Protein AF-0000000067286075 (afdb_homodimer)

Structure (mmCIF, N/CA/C/O backbone):
data_AF-0000000067286075-model_v1
#
loop_
_entity.id
_entity.type
_entity.pdbx_description
1 polymer 'Uncharacterized protein'
#
loop_
_atom_site.group_PDB
_atom_site.id
_atom_site.type_symbol
_atom_site.label_atom_id
_atom_site.label_alt_id
_atom_site.label_comp_id
_atom_site.label_asym_id
_atom_site.label_entity_id
_atom_site.label_seq_id
_atom_site.pdbx_PDB_ins_code
_atom_site.Cartn_x
_atom_site.Cartn_y
_atom_site.Cartn_z
_atom_site.occupancy
_atom_site.B_iso_or_equiv
_atom_site.auth_seq_id
_atom_site.auth_comp_id
_atom_site.auth_asym_id
_atom_site.auth_atom_id
_atom_site.pdbx_PDB_model_num
ATOM 1 N N . MET A 1 1 ? 0.689 -17.031 -21.312 1 49.38 1 MET A N 1
ATOM 2 C CA . MET A 1 1 ? 0.616 -15.906 -20.375 1 49.38 1 MET A CA 1
ATOM 3 C C . MET A 1 1 ? -0.369 -16.203 -19.25 1 49.38 1 MET A C 1
ATOM 5 O O . MET A 1 1 ? -1.446 -16.75 -19.484 1 49.38 1 MET A O 1
ATOM 9 N N . LEU A 1 2 ? 0.227 -16.156 -18.016 1 58.56 2 LEU A N 1
ATOM 10 C CA . LEU A 1 2 ? -0.649 -16.5 -16.906 1 58.56 2 LEU A CA 1
ATOM 11 C C . LEU A 1 2 ? -1.829 -15.539 -16.828 1 58.56 2 LEU A C 1
ATOM 13 O O . LEU A 1 2 ? -1.659 -14.328 -16.984 1 58.56 2 LEU A O 1
ATOM 17 N N . SER A 1 3 ? -3.018 -16.062 -17.156 1 63.09 3 SER A N 1
ATOM 18 C CA . SER A 1 3 ? -4.238 -15.273 -16.969 1 63.09 3 SER A CA 1
ATOM 19 C C . SER A 1 3 ? -5.035 -15.766 -15.766 1 63.09 3 SER A C 1
ATOM 21 O O . SER A 1 3 ? -4.914 -16.922 -15.367 1 63.09 3 SER A O 1
ATOM 23 N N . TRP A 1 4 ? -5.52 -14.828 -15.086 1 66.44 4 TRP A N 1
ATOM 24 C CA . TRP A 1 4 ? -6.395 -15.188 -13.969 1 66.44 4 TRP A CA 1
ATOM 25 C C . TRP A 1 4 ? -7.84 -14.789 -14.266 1 66.44 4 TRP A C 1
ATOM 27 O O . TRP A 1 4 ? -8.094 -13.773 -14.914 1 66.44 4 TRP A O 1
ATOM 37 N N . ARG A 1 5 ? -8.656 -15.766 -13.883 1 67.19 5 ARG A N 1
ATOM 38 C CA . ARG A 1 5 ? -10.086 -15.5 -14.07 1 67.19 5 ARG A CA 1
ATOM 39 C C . ARG A 1 5 ? -10.609 -14.555 -12.992 1 67.19 5 ARG A C 1
ATOM 41 O O . ARG A 1 5 ? -10.297 -14.711 -11.812 1 67.19 5 ARG A O 1
ATOM 48 N N . TYR A 1 6 ? -11.148 -13.461 -13.398 1 68.25 6 TYR A N 1
ATOM 49 C CA . TYR A 1 6 ? -11.781 -12.492 -12.5 1 68.25 6 TYR A CA 1
ATOM 50 C C . TYR A 1 6 ? -13.273 -12.383 -12.789 1 68.25 6 TYR A C 1
ATOM 52 O O . TYR A 1 6 ? -13.727 -12.703 -13.891 1 68.25 6 TYR A O 1
ATOM 60 N N . SER A 1 7 ? -14.055 -12.305 -11.695 1 63.59 7 SER A N 1
ATOM 61 C CA . SER A 1 7 ? -15.477 -12.031 -11.875 1 63.59 7 SER A CA 1
ATOM 62 C C . SER A 1 7 ? -15.812 -10.602 -11.477 1 63.59 7 SER A C 1
ATOM 64 O O . SER A 1 7 ? -15.641 -10.211 -10.32 1 63.59 7 SER A O 1
ATOM 66 N N . LEU A 1 8 ? -16.078 -9.797 -12.453 1 64.81 8 LEU A N 1
ATOM 67 C CA . LEU A 1 8 ? -16.516 -8.43 -12.234 1 64.81 8 LEU A CA 1
ATOM 68 C C . LEU A 1 8 ? -17.875 -8.18 -12.891 1 64.81 8 LEU A C 1
ATOM 70 O O . LEU A 1 8 ? -18.047 -8.445 -14.078 1 64.81 8 LEU A O 1
ATOM 74 N N . ASN A 1 9 ? -18.688 -7.664 -12.039 1 63.06 9 ASN A N 1
ATOM 75 C CA . ASN A 1 9 ? -20.047 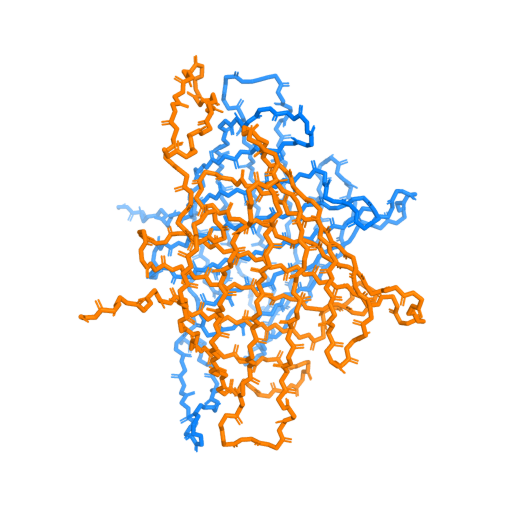-7.379 -12.492 1 63.06 9 ASN A CA 1
ATOM 76 C C . ASN A 1 9 ? -20.703 -8.609 -13.117 1 63.06 9 ASN A C 1
ATOM 78 O O . ASN A 1 9 ? -21.328 -8.523 -14.18 1 63.06 9 ASN A O 1
ATOM 82 N N . GLY A 1 10 ? -20.547 -9.734 -12.539 1 59.22 10 GLY A N 1
ATOM 83 C CA . GLY A 1 10 ? -21.203 -10.961 -12.961 1 59.22 10 GLY A CA 1
ATOM 84 C C . GLY A 1 10 ? -20.547 -11.602 -14.18 1 59.22 10 GLY A C 1
ATOM 85 O O . GLY A 1 10 ? -21.016 -12.617 -14.68 1 59.22 10 GLY A O 1
ATOM 86 N N . LYS A 1 11 ? -19.578 -10.875 -14.68 1 66.56 11 LYS A N 1
ATOM 87 C CA . LYS A 1 11 ? -18.875 -11.398 -15.844 1 66.56 11 LYS A CA 1
ATOM 88 C C . LYS A 1 11 ? -17.484 -11.898 -15.477 1 66.56 11 LYS A C 1
ATOM 90 O O . LYS A 1 11 ? -16.75 -11.227 -14.742 1 66.56 11 LYS A O 1
ATOM 95 N N . GLU A 1 12 ? -17.266 -13.07 -15.805 1 67.94 12 GLU A N 1
ATOM 96 C CA . GLU A 1 12 ? -15.938 -13.641 -15.609 1 67.94 12 GLU A CA 1
ATOM 97 C C . GLU A 1 12 ? -15.016 -13.32 -16.781 1 67.94 12 GLU A C 1
ATOM 99 O O . GLU A 1 12 ? -15.453 -13.336 -17.938 1 67.94 12 GLU A O 1
ATOM 104 N N . PHE A 1 13 ? -13.938 -12.609 -16.5 1 66.44 13 PHE A N 1
ATOM 105 C CA . PHE A 1 13 ? -12.977 -12.344 -17.562 1 66.44 13 PHE A CA 1
ATOM 106 C C . PHE A 1 13 ? -11.578 -12.781 -17.156 1 66.44 13 PHE A C 1
ATOM 108 O O . PHE A 1 13 ? -11.289 -12.938 -15.969 1 66.44 13 PHE A O 1
ATOM 115 N N . ASP A 1 14 ? -10.836 -13.078 -18.219 1 66.69 14 ASP A N 1
ATOM 116 C CA . ASP A 1 14 ? -9.43 -13.414 -18 1 66.69 14 ASP A CA 1
ATOM 117 C C . ASP A 1 14 ? -8.539 -12.18 -18.141 1 66.69 14 ASP A C 1
ATOM 119 O O . ASP A 1 14 ? -8.758 -11.344 -19.016 1 66.69 14 ASP A O 1
ATOM 123 N N . LYS A 1 15 ? -7.98 -11.805 -17.156 1 64.94 15 LYS A N 1
ATOM 124 C CA . LYS A 1 15 ? -6.996 -10.734 -17.281 1 64.94 15 LYS A CA 1
ATOM 125 C C . LYS A 1 15 ? -5.582 -11.305 -17.375 1 64.94 15 LYS A C 1
ATOM 127 O O . LYS A 1 15 ? -5.262 -12.297 -16.719 1 64.94 15 LYS A O 1
ATOM 132 N N . VAL A 1 16 ? -4.863 -10.602 -18.344 1 63.94 16 VAL A N 1
ATOM 133 C CA . VAL A 1 16 ? -3.465 -10.961 -18.547 1 63.94 16 VAL A CA 1
ATOM 134 C C . VAL A 1 16 ? -2.668 -10.688 -17.266 1 63.94 16 VAL A C 1
ATOM 136 O O . VAL A 1 16 ? -2.975 -9.75 -16.531 1 63.94 16 VAL A O 1
ATOM 139 N N . ALA A 1 17 ? -1.63 -11.375 -17.109 1 77.75 17 ALA A N 1
ATOM 140 C CA . ALA A 1 17 ? -0.739 -11.484 -15.961 1 77.75 17 ALA A CA 1
ATOM 141 C C . ALA A 1 17 ? 0.124 -10.234 -15.82 1 77.75 17 ALA A C 1
ATOM 143 O O . ALA A 1 17 ? 0.319 -9.492 -16.781 1 77.75 17 ALA A O 1
ATOM 144 N N . HIS A 1 18 ? 0.339 -9.781 -14.68 1 91.69 18 HIS A N 1
ATOM 145 C CA . HIS A 1 18 ? 1.386 -8.812 -14.375 1 91.69 18 HIS A CA 1
ATOM 146 C C . HIS A 1 18 ? 2.715 -9.219 -15 1 91.69 18 HIS A C 1
ATOM 148 O O . HIS A 1 18 ? 3.035 -10.414 -15.07 1 91.69 18 HIS A O 1
ATOM 154 N N . THR A 1 19 ? 3.391 -8.234 -15.586 1 92.56 19 THR A N 1
ATOM 155 C CA . THR A 1 19 ? 4.73 -8.508 -16.094 1 92.56 19 THR A CA 1
ATOM 156 C C . THR A 1 19 ? 5.754 -8.492 -14.969 1 92.56 19 THR A C 1
ATOM 158 O O . THR A 1 19 ? 6.688 -9.297 -14.969 1 92.56 19 THR A O 1
ATOM 161 N N . PHE A 1 20 ? 5.543 -7.555 -14.039 1 95.75 20 PHE A N 1
ATOM 162 C CA . PHE A 1 20 ? 6.398 -7.586 -12.859 1 95.75 20 PHE A CA 1
ATOM 163 C C . PHE A 1 20 ? 6.141 -8.844 -12.031 1 95.75 20 PHE A C 1
ATOM 165 O O . PHE A 1 20 ? 4.988 -9.188 -11.766 1 95.75 20 PHE A O 1
ATOM 172 N N . LEU A 1 21 ? 7.227 -9.555 -11.578 1 94.56 21 LEU A N 1
ATOM 173 C CA . LEU A 1 21 ? 7.223 -10.734 -10.711 1 94.56 21 LEU A CA 1
ATOM 174 C C . LEU A 1 21 ? 6.812 -11.977 -11.484 1 94.56 21 LEU A C 1
ATOM 176 O O . LEU A 1 21 ? 7.422 -13.039 -11.328 1 94.56 21 LEU A O 1
ATOM 180 N N . LEU A 1 22 ? 5.773 -11.828 -12.398 1 92.75 22 LEU A N 1
ATOM 181 C CA . LEU A 1 22 ? 5.246 -13.016 -13.062 1 92.75 22 LEU A CA 1
ATOM 182 C C . LEU A 1 22 ? 6.074 -13.375 -14.289 1 92.75 22 LEU A C 1
ATOM 184 O O . LEU A 1 22 ? 5.922 -14.453 -14.859 1 92.75 22 LEU A O 1
ATOM 188 N N . GLN A 1 23 ? 6.91 -12.477 -14.734 1 91.25 23 GLN A N 1
ATOM 189 C CA . GLN A 1 23 ? 7.883 -12.719 -15.789 1 91.25 23 GLN A CA 1
ATOM 190 C C . GLN A 1 23 ? 9.297 -12.352 -15.336 1 91.25 23 GLN A C 1
ATOM 192 O O . GLN A 1 23 ? 9.477 -11.383 -14.602 1 91.25 23 GLN A O 1
ATOM 197 N N . PRO A 1 24 ? 10.305 -13.219 -15.797 1 94.56 24 PRO A N 1
ATOM 198 C CA . PRO A 1 24 ? 11.672 -12.758 -15.539 1 94.56 24 PRO A CA 1
ATOM 199 C C . PRO A 1 24 ? 11.953 -11.383 -16.141 1 94.56 24 PRO A C 1
ATOM 201 O O . PRO A 1 24 ? 11.414 -11.031 -17.188 1 94.56 24 PRO A O 1
ATOM 204 N N . GLY A 1 25 ? 12.781 -10.602 -15.406 1 95.94 25 GLY A N 1
ATOM 205 C CA . GLY A 1 25 ? 13.094 -9.281 -15.93 1 95.94 25 GLY A CA 1
ATOM 206 C C . GLY A 1 25 ? 13.93 -8.445 -14.984 1 95.94 25 GLY A C 1
ATOM 207 O O . GLY A 1 25 ? 14.242 -8.875 -13.875 1 95.94 25 GLY A O 1
ATOM 208 N N . ARG A 1 26 ? 14.398 -7.367 -15.57 1 98.25 26 ARG A N 1
ATOM 209 C CA . ARG A 1 26 ? 15.172 -6.379 -14.836 1 98.25 26 ARG A CA 1
ATOM 210 C C . ARG A 1 26 ? 14.43 -5.051 -14.742 1 98.25 26 ARG A C 1
ATOM 212 O O . ARG A 1 26 ? 13.906 -4.555 -15.742 1 98.25 26 ARG A O 1
ATOM 219 N N . TRP A 1 27 ? 14.43 -4.551 -13.531 1 98.62 27 TRP A N 1
ATOM 220 C CA . TRP A 1 27 ? 13.68 -3.324 -13.289 1 98.62 27 TRP A CA 1
ATOM 221 C C . TRP A 1 27 ? 14.539 -2.295 -12.562 1 98.62 27 TRP A C 1
ATOM 223 O O . TRP A 1 27 ? 15.297 -2.641 -11.648 1 98.62 27 TRP A O 1
ATOM 233 N N . VAL A 1 28 ? 14.359 -1.055 -12.938 1 98.75 28 VAL A N 1
ATOM 234 C CA . VAL A 1 28 ? 15.047 0.054 -12.281 1 98.75 28 VAL A CA 1
ATOM 235 C C . VAL A 1 28 ? 14.062 0.811 -11.391 1 98.75 28 VAL A C 1
ATOM 237 O O . VAL A 1 28 ? 12.938 1.098 -11.805 1 98.75 28 VAL A O 1
ATOM 240 N N . LEU A 1 29 ? 14.531 1.062 -10.211 1 98.56 29 LEU A N 1
ATOM 241 C CA . LEU A 1 29 ? 13.711 1.736 -9.211 1 98.56 29 LEU A CA 1
ATOM 242 C C . LEU A 1 29 ? 14.242 3.139 -8.922 1 98.56 29 LEU A C 1
ATOM 244 O O . LEU A 1 29 ? 15.445 3.328 -8.766 1 98.56 29 LEU A O 1
ATOM 248 N N . GLN A 1 30 ? 13.383 4.172 -8.953 1 97.75 30 GLN A N 1
ATOM 249 C CA . GLN A 1 30 ? 13.695 5.543 -8.562 1 97.75 30 GLN A CA 1
ATOM 250 C C . GLN A 1 30 ? 12.555 6.156 -7.762 1 97.75 30 GLN A C 1
ATOM 252 O O . GLN A 1 30 ? 11.391 6.09 -8.172 1 97.75 30 GLN A O 1
ATOM 257 N N . GLY A 1 31 ? 12.992 6.688 -6.582 1 96.31 31 GLY A N 1
ATOM 258 C CA . GLY A 1 31 ? 11.922 7.273 -5.797 1 96.31 31 GLY A CA 1
ATOM 259 C C . GLY A 1 31 ? 12.414 7.984 -4.551 1 96.31 31 GLY A C 1
ATOM 260 O O . GLY A 1 31 ? 13.461 8.633 -4.57 1 96.31 31 GLY A O 1
ATOM 261 N N . SER A 1 32 ? 11.539 8 -3.541 1 93.88 32 SER A N 1
ATOM 262 C CA . SER A 1 32 ? 11.812 8.703 -2.295 1 93.88 32 SER A CA 1
ATOM 263 C C . SER A 1 32 ? 11.586 7.805 -1.086 1 93.88 32 SER A C 1
ATOM 265 O O . SER A 1 32 ? 10.656 6.992 -1.077 1 93.88 32 SER A O 1
ATOM 267 N N . TRP A 1 33 ? 12.539 7.984 -0.177 1 94.88 33 TRP A N 1
ATOM 268 C CA . TRP A 1 33 ? 12.555 7.27 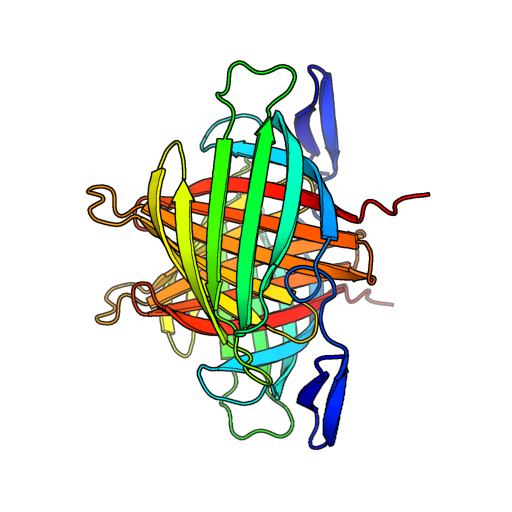1.095 1 94.88 33 TRP A CA 1
ATOM 269 C C . TRP A 1 33 ? 12.281 8.219 2.256 1 94.88 33 TRP A C 1
ATOM 271 O O . TRP A 1 33 ? 12.891 9.289 2.348 1 94.88 33 TRP A O 1
ATOM 281 N N . LEU A 1 34 ? 11.297 7.844 3.133 1 93.5 34 LEU A N 1
ATOM 282 C CA . LEU A 1 34 ? 10.898 8.711 4.234 1 93.5 34 LEU A CA 1
ATOM 283 C C . LEU A 1 34 ? 10.891 7.949 5.555 1 93.5 34 LEU A C 1
ATOM 285 O O . LEU A 1 34 ? 10.219 6.93 5.684 1 93.5 34 LEU A O 1
ATOM 289 N N . GLU A 1 35 ? 11.688 8.375 6.52 1 93 35 GLU A N 1
ATOM 290 C CA . GLU A 1 35 ? 11.688 7.832 7.875 1 93 35 GLU A CA 1
ATOM 291 C C . GLU A 1 35 ? 10.93 8.75 8.836 1 93 35 GLU A C 1
ATOM 293 O O . GLU A 1 35 ? 10.789 9.945 8.578 1 93 35 GLU A O 1
ATOM 298 N N . ARG A 1 36 ? 10.508 8.094 9.914 1 90.38 36 ARG A N 1
ATOM 299 C CA . ARG A 1 36 ? 9.758 8.859 10.906 1 90.38 36 ARG A CA 1
ATOM 300 C C . ARG A 1 36 ? 10.547 10.086 11.352 1 90.38 36 ARG A C 1
ATOM 302 O O . ARG A 1 36 ? 11.727 9.977 11.695 1 90.38 36 ARG A O 1
ATOM 309 N N . ASP A 1 37 ? 9.891 11.273 11.305 1 81.06 37 ASP A N 1
ATOM 310 C CA . ASP A 1 37 ? 10.438 12.539 11.773 1 81.06 37 ASP A CA 1
ATOM 311 C C . ASP A 1 37 ? 11.648 12.961 10.938 1 81.06 37 ASP A C 1
ATOM 313 O O . ASP A 1 37 ? 12.469 13.758 11.391 1 81.06 37 ASP A O 1
ATOM 317 N N . GLY A 1 38 ? 11.812 12.359 9.797 1 80.44 38 GLY A N 1
ATOM 318 C CA . GLY A 1 38 ? 12.906 12.734 8.914 1 80.44 38 GLY A CA 1
ATOM 319 C C . GLY A 1 38 ? 12.445 13.422 7.648 1 80.44 38 GLY A C 1
ATOM 320 O O . GLY A 1 38 ? 11.25 13.68 7.477 1 80.44 38 GLY A O 1
ATOM 321 N N . LEU A 1 39 ? 13.453 13.75 6.848 1 81.25 39 LEU A N 1
ATOM 322 C CA . LEU A 1 39 ? 13.172 14.289 5.52 1 81.25 39 LEU A CA 1
ATOM 323 C C . LEU A 1 39 ? 13.25 13.188 4.465 1 81.25 39 LEU A C 1
ATOM 325 O O . LEU A 1 39 ? 13.969 12.203 4.641 1 81.25 39 LEU A O 1
ATOM 329 N N . ALA A 1 40 ? 12.445 13.406 3.494 1 88.12 40 ALA A N 1
ATOM 330 C CA . ALA A 1 40 ? 12.508 12.453 2.389 1 88.12 40 ALA A CA 1
ATOM 331 C C . ALA A 1 40 ? 13.867 12.516 1.698 1 88.12 40 ALA A C 1
ATOM 333 O O . ALA A 1 40 ? 14.43 13.594 1.5 1 88.12 40 ALA A O 1
ATOM 334 N N . ILE A 1 41 ? 14.391 11.391 1.322 1 90.94 41 ILE A N 1
ATOM 335 C CA . ILE A 1 41 ? 15.648 11.328 0.59 1 90.94 41 ILE A CA 1
ATOM 336 C C . ILE A 1 41 ? 15.469 10.5 -0.681 1 90.94 41 ILE A C 1
ATOM 338 O O . ILE A 1 41 ? 14.539 9.695 -0.776 1 90.94 41 ILE A O 1
ATOM 342 N N . ASN A 1 42 ? 16.422 10.672 -1.542 1 93 42 ASN A N 1
ATOM 343 C CA . ASN A 1 42 ? 16.359 9.914 -2.791 1 93 42 ASN A CA 1
ATOM 344 C C . ASN A 1 42 ? 16.688 8.445 -2.572 1 93 42 ASN A C 1
ATOM 346 O O . ASN A 1 42 ? 17.578 8.109 -1.776 1 93 42 ASN A O 1
ATOM 350 N N . VAL A 1 43 ? 16 7.633 -3.307 1 96.62 43 VAL A N 1
ATOM 351 C CA . VAL A 1 43 ? 16.328 6.211 -3.346 1 96.62 43 VAL A CA 1
ATOM 352 C C . VAL A 1 43 ? 16.391 5.734 -4.793 1 96.62 43 VAL A C 1
ATOM 354 O O . VAL A 1 43 ? 15.578 6.148 -5.625 1 96.62 43 VAL A O 1
ATOM 357 N N . LYS A 1 44 ? 17.344 4.988 -5.117 1 98 44 LYS A N 1
ATOM 358 C CA . LYS A 1 44 ? 17.5 4.289 -6.395 1 98 44 LYS A CA 1
ATOM 359 C C . LYS A 1 44 ? 17.734 2.797 -6.18 1 98 44 LYS A C 1
ATOM 361 O O . LYS A 1 44 ? 18.266 2.389 -5.145 1 98 44 LYS A O 1
ATOM 366 N N . GLY A 1 45 ? 17.281 2.029 -7.176 1 98.5 45 GLY A N 1
ATOM 367 C CA . GLY A 1 45 ? 17.5 0.602 -6.996 1 98.5 45 GLY A CA 1
ATOM 368 C C . GLY A 1 45 ? 17.344 -0.193 -8.281 1 98.5 45 GLY A C 1
ATOM 369 O O . GLY A 1 45 ? 17 0.366 -9.32 1 98.5 45 GLY A O 1
ATOM 370 N N . MET A 1 46 ? 17.719 -1.429 -8.195 1 98.38 46 MET A N 1
ATOM 371 C CA . MET A 1 46 ? 17.547 -2.406 -9.266 1 98.38 46 MET A CA 1
ATOM 372 C C . MET A 1 46 ? 16.953 -3.705 -8.727 1 98.38 46 MET A C 1
ATOM 374 O O . MET A 1 46 ? 17.328 -4.168 -7.656 1 98.38 46 MET A O 1
ATOM 378 N N . THR A 1 47 ? 16.094 -4.223 -9.453 1 98.56 47 THR A N 1
ATOM 379 C CA . THR A 1 47 ? 15.461 -5.492 -9.109 1 98.56 47 THR A CA 1
ATOM 380 C C . THR A 1 47 ? 15.609 -6.496 -10.25 1 98.56 47 THR A C 1
ATOM 382 O O . THR A 1 47 ? 15.344 -6.172 -11.406 1 98.56 47 THR A O 1
ATOM 385 N N . LEU A 1 48 ? 16.016 -7.641 -9.945 1 98.5 48 LEU A N 1
ATOM 386 C CA . LEU A 1 48 ? 16.109 -8.75 -10.883 1 98.5 48 LEU A CA 1
ATOM 387 C C . LEU A 1 48 ? 15.148 -9.875 -10.5 1 98.5 48 LEU A C 1
ATOM 389 O O . LEU A 1 48 ? 15.172 -10.352 -9.367 1 98.5 48 LEU A O 1
ATOM 393 N N . VAL A 1 49 ? 14.312 -10.227 -11.398 1 97.62 49 VAL A N 1
ATOM 394 C CA . VAL A 1 49 ? 13.375 -11.328 -11.188 1 97.62 49 VAL A CA 1
ATOM 395 C C . VAL A 1 49 ? 13.766 -12.516 -12.07 1 97.62 49 VAL A C 1
ATOM 397 O O . VAL A 1 49 ? 14.031 -12.352 -13.258 1 97.62 49 VAL A O 1
ATOM 400 N N . ALA A 1 50 ? 13.758 -13.703 -11.438 1 97.44 50 ALA A N 1
ATOM 401 C CA . ALA A 1 50 ? 14.008 -14.953 -12.164 1 97.44 50 ALA A CA 1
ATOM 402 C C . ALA A 1 50 ? 13.031 -16.047 -11.734 1 97.44 50 ALA A C 1
ATOM 404 O O . ALA A 1 50 ? 12.516 -16.016 -10.617 1 97.44 50 ALA A O 1
ATOM 405 N N . TRP A 1 51 ? 12.781 -16.953 -12.664 1 95.12 51 TRP A N 1
ATOM 406 C CA . TRP A 1 51 ? 11.891 -18.078 -12.422 1 95.12 51 TRP A CA 1
ATOM 407 C C . TRP A 1 51 ? 12.586 -19.406 -12.75 1 95.12 51 TRP A C 1
ATOM 409 O O . TRP A 1 51 ? 13.391 -19.469 -13.68 1 95.12 51 TRP A O 1
ATOM 419 N N . ASN A 1 52 ? 12.242 -20.328 -11.961 1 93.38 52 ASN A N 1
ATOM 420 C CA . ASN A 1 52 ? 12.672 -21.672 -12.344 1 93.38 52 ASN A CA 1
ATOM 421 C C . ASN A 1 52 ? 11.508 -22.5 -12.859 1 93.38 52 ASN A C 1
ATOM 423 O O . ASN A 1 52 ? 10.375 -22.031 -12.938 1 93.38 52 ASN A O 1
ATOM 427 N N . ARG A 1 53 ? 11.773 -23.797 -13.273 1 86.88 53 ARG A N 1
ATOM 428 C CA . ARG A 1 53 ? 10.789 -24.625 -13.969 1 86.88 53 ARG A CA 1
ATOM 429 C C . ARG A 1 53 ? 9.758 -25.172 -12.992 1 86.88 53 ARG A C 1
ATOM 431 O O . ARG A 1 53 ? 8.727 -25.719 -13.406 1 86.88 53 ARG A O 1
ATOM 438 N N . ASP A 1 54 ? 9.867 -25 -11.711 1 88.38 54 ASP A N 1
ATOM 439 C CA . ASP A 1 54 ? 8.984 -25.594 -10.719 1 88.38 54 ASP A CA 1
ATOM 440 C C . ASP A 1 54 ? 8.141 -24.531 -10.023 1 88.38 54 ASP A C 1
ATOM 442 O O . ASP A 1 54 ? 7.762 -24.688 -8.859 1 88.38 54 ASP A O 1
ATOM 446 N N . ASN A 1 55 ? 7.91 -23.406 -10.633 1 90.44 55 ASN A N 1
ATOM 447 C CA . ASN A 1 55 ? 7.035 -22.328 -10.172 1 90.44 55 ASN A CA 1
ATOM 448 C C . ASN A 1 55 ? 7.633 -21.609 -8.977 1 90.44 55 ASN A C 1
ATOM 450 O O . ASN A 1 55 ? 6.898 -21.062 -8.141 1 90.44 55 ASN A O 1
ATOM 454 N N . TRP A 1 56 ? 8.945 -21.719 -8.906 1 95.38 56 TRP A N 1
ATOM 455 C CA . TRP A 1 56 ? 9.672 -20.906 -7.938 1 95.38 56 TRP A CA 1
ATOM 456 C C . TRP A 1 56 ? 10.219 -19.641 -8.586 1 95.38 56 TRP A C 1
ATOM 458 O O . TRP A 1 56 ? 10.719 -19.688 -9.719 1 95.38 56 TRP A O 1
ATOM 468 N N . PHE A 1 57 ? 10.031 -18.578 -7.844 1 96.31 57 PHE A N 1
ATOM 469 C CA . PHE A 1 57 ? 10.672 -17.359 -8.305 1 96.31 57 PHE A CA 1
ATOM 470 C C . PHE A 1 57 ? 11.719 -16.875 -7.305 1 96.31 57 PHE A C 1
ATOM 472 O O . PHE A 1 57 ? 11.633 -17.188 -6.117 1 96.31 57 PHE A O 1
ATOM 479 N N . THR A 1 58 ? 12.75 -16.172 -7.812 1 98.12 58 THR A N 1
ATOM 480 C CA . THR A 1 58 ? 13.672 -15.391 -7.012 1 98.12 58 THR A CA 1
ATOM 481 C C . THR A 1 58 ? 13.656 -13.922 -7.449 1 98.12 58 THR A C 1
ATOM 483 O O . THR A 1 58 ? 13.453 -13.625 -8.625 1 98.12 58 THR A O 1
ATOM 486 N N . MET A 1 59 ? 13.734 -13.078 -6.559 1 98.31 59 MET A N 1
ATOM 487 C CA . MET A 1 59 ? 13.828 -11.641 -6.805 1 98.31 59 MET A CA 1
ATOM 488 C C . MET A 1 59 ? 14.898 -11.008 -5.926 1 98.31 59 MET A C 1
ATOM 490 O O . MET A 1 59 ? 14.938 -11.242 -4.715 1 98.31 59 MET A O 1
ATOM 494 N N . ALA A 1 60 ? 15.789 -10.359 -6.535 1 98.69 60 ALA A N 1
ATOM 495 C CA . ALA A 1 60 ? 16.844 -9.633 -5.82 1 98.69 60 ALA A CA 1
ATOM 496 C C . ALA A 1 60 ? 16.734 -8.133 -6.066 1 98.69 60 ALA A C 1
ATOM 498 O O . ALA A 1 60 ? 16.625 -7.695 -7.215 1 98.69 60 ALA A O 1
ATOM 499 N N . THR A 1 61 ? 16.75 -7.359 -5 1 98.69 61 THR A N 1
ATOM 500 C CA . THR A 1 61 ? 16.672 -5.902 -5.09 1 98.69 61 THR A CA 1
ATOM 501 C C . THR A 1 61 ? 17.797 -5.254 -4.281 1 98.69 61 THR A C 1
ATOM 503 O O . THR A 1 61 ? 18.078 -5.676 -3.156 1 98.69 61 THR A O 1
ATOM 506 N N . LYS A 1 62 ? 18.406 -4.375 -4.852 1 98.75 62 LYS A N 1
ATOM 507 C CA . LYS A 1 62 ? 19.344 -3.504 -4.141 1 98.75 62 LYS A CA 1
ATOM 508 C C . LYS A 1 62 ? 18.875 -2.053 -4.172 1 98.75 62 LYS A C 1
ATOM 510 O O . LYS A 1 62 ? 18.562 -1.519 -5.234 1 98.75 62 LYS A O 1
ATOM 515 N N . LEU A 1 63 ? 18.781 -1.424 -3.016 1 98.69 63 LEU A N 1
ATOM 516 C CA . LEU A 1 63 ? 18.453 -0.01 -2.877 1 98.69 63 LEU A CA 1
ATOM 517 C C . LEU A 1 63 ? 19.656 0.79 -2.408 1 98.69 63 LEU A C 1
ATOM 519 O O . LEU A 1 63 ? 20.344 0.395 -1.457 1 98.69 63 LEU A O 1
ATOM 523 N N . ILE A 1 64 ? 19.938 1.867 -3.049 1 98.5 64 ILE A N 1
ATOM 524 C CA . ILE A 1 64 ? 20.984 2.799 -2.631 1 98.5 64 ILE A CA 1
ATOM 525 C C . ILE A 1 64 ? 20.375 4.184 -2.406 1 98.5 64 ILE A C 1
ATOM 527 O O . ILE A 1 64 ? 19.297 4.488 -2.922 1 98.5 64 ILE A O 1
ATOM 531 N N . PHE A 1 65 ? 21.109 5.027 -1.646 1 96.31 65 PHE A N 1
ATOM 532 C CA . PHE A 1 65 ? 20.578 6.32 -1.222 1 96.31 65 PHE A CA 1
ATOM 533 C C . PHE A 1 65 ? 21.578 7.434 -1.538 1 96.31 65 PHE A C 1
ATOM 535 O O . PHE A 1 65 ? 22.234 7.961 -0.638 1 96.31 65 PHE A O 1
ATOM 542 N N . PRO A 1 66 ? 21.484 7.805 -2.797 1 93.88 66 PRO A N 1
ATOM 543 C CA . PRO A 1 66 ? 22.453 8.82 -3.197 1 93.88 66 PRO A CA 1
ATOM 544 C C . PRO A 1 66 ? 22.312 10.125 -2.414 1 93.88 66 PRO A C 1
ATOM 546 O O . PRO A 1 66 ? 21.188 10.57 -2.168 1 93.88 66 PRO A O 1
ATOM 549 N N . GLY A 1 67 ? 23.438 10.719 -2.004 1 88.38 67 GLY A N 1
ATOM 550 C CA . GLY A 1 67 ? 23.422 12 -1.322 1 88.38 67 GLY A CA 1
ATOM 551 C C . GLY A 1 67 ? 23.141 11.891 0.163 1 88.38 67 GLY A C 1
ATOM 552 O O . GLY A 1 67 ? 22.875 12.891 0.828 1 88.38 67 GLY A O 1
ATOM 553 N N . SER A 1 68 ? 23 10.695 0.658 1 89.38 68 SER A N 1
ATOM 554 C CA . SER A 1 68 ? 22.734 10.484 2.08 1 89.38 68 SER A CA 1
ATOM 555 C C . SER A 1 68 ? 23.734 9.484 2.672 1 89.38 68 SER A C 1
ATOM 557 O O . SER A 1 68 ? 24.453 8.812 1.938 1 89.38 68 SER A O 1
ATOM 559 N N . ASP A 1 69 ? 23.781 9.438 4.016 1 91.25 69 ASP A N 1
ATOM 560 C CA . ASP A 1 69 ? 24.641 8.5 4.711 1 91.25 69 ASP A CA 1
ATOM 561 C C . ASP A 1 69 ? 23.906 7.215 5.07 1 91.25 69 ASP A C 1
ATOM 563 O O . ASP A 1 69 ? 24.406 6.383 5.828 1 91.25 69 ASP A O 1
ATOM 567 N N . ARG A 1 70 ? 22.766 7.062 4.531 1 92.5 70 ARG A N 1
ATOM 568 C CA . ARG A 1 70 ? 22 5.855 4.844 1 92.5 70 ARG A CA 1
ATOM 569 C C . ARG A 1 70 ? 22.625 4.629 4.191 1 92.5 70 ARG A C 1
ATOM 571 O O . ARG A 1 70 ? 23.062 4.684 3.039 1 92.5 70 ARG A O 1
ATOM 578 N N . ALA A 1 71 ? 22.625 3.543 4.895 1 96.5 71 ALA A N 1
ATOM 579 C CA . ALA A 1 71 ? 23.188 2.293 4.387 1 96.5 71 ALA A CA 1
ATOM 580 C C . ALA A 1 71 ? 22.328 1.73 3.256 1 96.5 71 ALA A C 1
ATOM 582 O O . ALA A 1 71 ? 21.109 1.845 3.283 1 96.5 71 ALA A O 1
ATOM 583 N N . ASP A 1 72 ? 23.016 1.083 2.295 1 98.12 72 ASP A N 1
ATOM 584 C CA . ASP A 1 72 ? 22.312 0.383 1.227 1 98.12 72 ASP A CA 1
ATOM 585 C C . ASP A 1 72 ? 21.453 -0.746 1.787 1 98.12 72 ASP A C 1
ATOM 587 O O . ASP A 1 72 ? 21.734 -1.274 2.863 1 98.12 72 ASP A O 1
ATOM 591 N N . ILE A 1 73 ? 20.422 -1.09 1.05 1 98.5 73 ILE A N 1
ATOM 592 C CA . ILE A 1 73 ? 19.562 -2.199 1.432 1 98.5 73 ILE A CA 1
ATOM 593 C C . ILE A 1 73 ? 19.594 -3.279 0.353 1 98.5 73 ILE A C 1
ATOM 595 O O . ILE A 1 73 ? 19.484 -2.98 -0.838 1 98.5 73 ILE A O 1
ATOM 599 N N . ALA A 1 74 ? 19.812 -4.504 0.764 1 98.81 74 ALA A N 1
ATOM 600 C CA . ALA A 1 74 ? 19.781 -5.664 -0.12 1 98.81 74 ALA A CA 1
ATOM 601 C C . ALA A 1 74 ? 18.656 -6.617 0.259 1 98.81 74 ALA A C 1
ATOM 603 O O . ALA A 1 74 ? 18.531 -7.012 1.42 1 98.81 74 ALA A O 1
ATOM 604 N N . LEU A 1 75 ? 17.844 -6.957 -0.717 1 98.62 75 LEU A N 1
ATOM 605 C CA . LEU A 1 75 ? 16.688 -7.836 -0.534 1 98.62 75 LEU A CA 1
ATOM 606 C C . LEU A 1 75 ? 16.797 -9.055 -1.439 1 98.62 75 LEU A C 1
ATOM 608 O O . LEU A 1 75 ? 16.953 -8.922 -2.654 1 98.62 75 LEU A O 1
ATOM 612 N N . GLN A 1 76 ? 16.719 -10.219 -0.85 1 98.75 76 GLN A N 1
ATOM 613 C CA . GLN A 1 76 ? 16.703 -11.453 -1.616 1 98.75 76 GLN A CA 1
ATOM 614 C C . GLN A 1 76 ? 15.445 -12.266 -1.336 1 98.75 76 GLN A C 1
ATOM 616 O O . GLN A 1 76 ? 15.305 -12.844 -0.258 1 98.75 76 GLN A O 1
ATOM 621 N N . TYR A 1 77 ? 14.633 -12.328 -2.326 1 98.56 77 TYR A N 1
ATOM 622 C CA . TYR A 1 77 ? 13.359 -13.039 -2.219 1 98.56 77 TYR A CA 1
ATOM 623 C C . TYR A 1 77 ? 13.461 -14.438 -2.818 1 98.56 77 TYR A C 1
ATOM 625 O O . TYR A 1 77 ? 14.102 -14.625 -3.855 1 98.56 77 TYR A O 1
ATOM 633 N N . LYS A 1 78 ? 12.828 -15.359 -2.184 1 98.31 78 LYS A N 1
ATOM 634 C CA . LYS A 1 78 ? 12.516 -16.672 -2.748 1 98.31 78 LYS A CA 1
ATOM 635 C C . LYS A 1 78 ? 11.078 -17.078 -2.439 1 98.31 78 LYS A C 1
ATOM 637 O O . LYS A 1 78 ? 10.672 -17.109 -1.275 1 98.31 78 LYS A O 1
ATOM 642 N N . GLY A 1 79 ? 10.32 -17.281 -3.514 1 97.88 79 GLY A N 1
ATOM 643 C CA . GLY A 1 79 ? 8.922 -17.625 -3.291 1 97.88 79 GLY A CA 1
ATOM 644 C C . GLY A 1 79 ? 8.367 -18.578 -4.328 1 97.88 79 GLY A C 1
ATOM 645 O O . GLY A 1 79 ? 9.078 -18.984 -5.246 1 97.88 79 GLY A O 1
ATOM 646 N N . ARG A 1 80 ? 7.176 -19.016 -4.07 1 95.69 80 ARG A N 1
ATOM 647 C CA . ARG A 1 80 ? 6.488 -19.953 -4.961 1 95.69 80 ARG A CA 1
ATOM 648 C C . ARG A 1 80 ? 5.102 -19.438 -5.328 1 95.69 80 ARG A C 1
ATOM 650 O O . ARG A 1 80 ? 4.371 -18.938 -4.469 1 95.69 80 ARG A O 1
ATOM 657 N N . LEU A 1 81 ? 4.871 -19.5 -6.578 1 92.69 81 LEU A N 1
ATOM 658 C CA . LEU A 1 81 ? 3.559 -19.141 -7.105 1 92.69 81 LEU A CA 1
ATOM 659 C C . LEU A 1 81 ? 3.074 -20.172 -8.117 1 92.69 81 LEU A C 1
ATOM 661 O O . LEU A 1 81 ? 3.604 -20.25 -9.227 1 92.69 81 LEU A O 1
ATOM 665 N N . ASP A 1 82 ? 2.047 -20.875 -7.719 1 88.19 82 ASP A N 1
ATOM 666 C CA . ASP A 1 82 ? 1.53 -21.922 -8.594 1 88.19 82 ASP A CA 1
ATOM 667 C C . ASP A 1 82 ? 0.741 -21.328 -9.758 1 88.19 82 ASP A C 1
ATOM 669 O O . ASP A 1 82 ? 0.173 -20.25 -9.641 1 88.19 82 ASP A O 1
ATOM 673 N N . VAL A 1 83 ? 0.713 -22.156 -10.805 1 79.19 83 VAL A N 1
ATOM 674 C CA . VAL A 1 83 ? -0.037 -21.719 -11.984 1 79.19 83 VAL A CA 1
ATOM 675 C C . VAL A 1 83 ? -1.505 -21.516 -11.617 1 79.19 83 VAL A C 1
ATOM 677 O O . VAL A 1 83 ? -2.123 -22.391 -11 1 79.19 83 VAL A O 1
ATOM 680 N N . GLY A 1 84 ? -1.953 -20.344 -11.945 1 77.06 84 GLY A N 1
ATOM 681 C CA . GLY A 1 84 ? -3.357 -20.047 -11.703 1 77.06 84 GLY A CA 1
ATOM 682 C C . GLY A 1 84 ? -3.629 -19.531 -10.305 1 77.06 84 GLY A C 1
ATOM 683 O O . GLY A 1 84 ? -4.754 -19.125 -9.992 1 77.06 84 GLY A O 1
ATOM 684 N N . ALA A 1 85 ? -2.596 -19.594 -9.484 1 85.31 85 ALA A N 1
ATOM 685 C CA . ALA A 1 85 ? -2.783 -19.109 -8.117 1 85.31 85 ALA A CA 1
ATOM 686 C C . ALA A 1 85 ? -2.689 -17.578 -8.07 1 85.31 85 ALA A C 1
ATOM 688 O O . ALA A 1 85 ? -1.962 -16.969 -8.852 1 85.31 85 ALA A O 1
ATOM 689 N N . ARG A 1 86 ? -3.439 -16.984 -7.09 1 87 86 ARG A N 1
ATOM 690 C CA . ARG A 1 86 ? -3.412 -15.531 -6.922 1 87 86 ARG A CA 1
ATOM 691 C C . ARG A 1 86 ? -2.637 -15.141 -5.672 1 87 86 ARG A C 1
ATOM 693 O O . ARG A 1 86 ? -2.439 -13.953 -5.406 1 87 86 ARG A O 1
ATOM 700 N N . GLN A 1 87 ? -2.367 -16.109 -4.996 1 93.12 87 GLN A N 1
ATOM 701 C CA . GLN A 1 87 ? -1.627 -15.883 -3.762 1 93.12 87 GLN A CA 1
ATOM 702 C C . GLN A 1 87 ? -0.341 -16.703 -3.727 1 93.12 87 GLN A C 1
ATOM 704 O O . GLN A 1 87 ? -0.285 -17.797 -4.277 1 93.12 87 GLN A O 1
ATOM 709 N N . TYR A 1 88 ? 0.689 -16.109 -3.16 1 94.69 88 TYR A N 1
ATOM 710 C CA . TYR A 1 88 ? 1.957 -16.812 -3 1 94.69 88 TYR A CA 1
ATOM 711 C C . TYR A 1 88 ? 2.615 -16.453 -1.672 1 94.69 88 TYR A C 1
ATOM 713 O O . TYR A 1 88 ? 2.223 -15.492 -1.018 1 94.69 88 TYR A O 1
ATOM 721 N N . THR A 1 89 ? 3.49 -17.328 -1.244 1 97.06 89 THR A N 1
ATOM 722 C CA . THR A 1 89 ? 4.316 -17.078 -0.071 1 97.06 89 THR A CA 1
ATOM 723 C C . THR A 1 89 ? 5.785 -16.938 -0.465 1 97.06 89 THR A C 1
ATOM 725 O O . THR A 1 89 ? 6.191 -17.391 -1.536 1 97.06 89 THR A O 1
ATOM 728 N N . PHE A 1 90 ? 6.508 -16.188 0.373 1 98.31 90 PHE A N 1
ATOM 729 C CA . PHE A 1 90 ? 7.93 -16.031 0.09 1 98.31 90 PHE A CA 1
ATOM 730 C C . PHE A 1 90 ? 8.727 -15.898 1.381 1 98.31 90 PHE A C 1
ATOM 732 O O . PHE A 1 90 ? 8.164 -15.609 2.438 1 98.31 90 PHE A O 1
ATOM 739 N N . LEU A 1 91 ? 9.969 -16.188 1.242 1 98.62 91 LEU A N 1
ATOM 740 C CA . LEU A 1 91 ? 10.984 -15.82 2.223 1 98.62 91 LEU A CA 1
ATOM 741 C C . LEU A 1 91 ? 11.859 -14.688 1.697 1 98.62 91 LEU A C 1
ATOM 743 O O . LEU A 1 91 ? 12.133 -14.617 0.498 1 98.62 91 LEU A O 1
ATOM 747 N N . LEU A 1 92 ? 12.211 -13.82 2.59 1 98.44 92 LEU A N 1
ATOM 748 C CA . LEU A 1 92 ? 13.031 -12.664 2.246 1 98.44 92 LEU A CA 1
ATOM 749 C C . LEU A 1 92 ? 14.195 -12.516 3.217 1 98.44 92 LEU A C 1
ATOM 751 O O . LEU A 1 92 ? 14 -12.492 4.434 1 98.44 92 LEU A O 1
ATOM 755 N N . GLN A 1 93 ? 15.367 -12.594 2.66 1 98.5 93 GLN A N 1
ATOM 756 C CA . GLN A 1 93 ? 16.531 -12.156 3.426 1 98.5 93 GLN A CA 1
ATOM 757 C C . GLN A 1 93 ? 16.766 -10.664 3.271 1 98.5 93 GLN A C 1
ATOM 759 O O . GLN A 1 93 ? 17.078 -10.188 2.176 1 98.5 93 GLN A O 1
ATOM 764 N N . HIS A 1 94 ? 16.531 -9.914 4.316 1 97.94 94 HIS A N 1
ATOM 765 C CA . HIS A 1 94 ? 16.734 -8.477 4.398 1 97.94 94 HIS A CA 1
ATOM 766 C C . HIS A 1 94 ? 18 -8.141 5.18 1 97.94 94 HIS A C 1
ATOM 768 O O . HIS A 1 94 ? 18.094 -8.453 6.367 1 97.94 94 HIS A O 1
ATOM 774 N N . ASN A 1 95 ? 18.906 -7.406 4.531 1 97.75 95 ASN A N 1
ATOM 775 C CA . ASN A 1 95 ? 20.203 -7.273 5.16 1 97.75 95 ASN A CA 1
ATOM 776 C C . ASN A 1 95 ? 20.125 -6.492 6.465 1 97.75 95 ASN A C 1
ATOM 778 O O . ASN A 1 95 ? 21 -6.621 7.328 1 97.75 95 ASN A O 1
ATOM 782 N N . ILE A 1 96 ? 19.141 -5.688 6.633 1 95.75 96 ILE A N 1
ATOM 783 C CA . ILE A 1 96 ? 19 -4.875 7.84 1 95.75 96 ILE A CA 1
ATOM 784 C C . ILE A 1 96 ? 18.031 -5.551 8.805 1 95.75 96 ILE A C 1
ATOM 786 O O . ILE A 1 96 ? 18.328 -5.688 9.992 1 95.75 96 ILE A O 1
ATOM 790 N N . LEU A 1 97 ? 16.859 -6.07 8.312 1 96.62 97 LEU A N 1
ATOM 791 C CA . LEU A 1 97 ? 15.797 -6.598 9.164 1 96.62 97 LEU A CA 1
ATOM 792 C C . LEU A 1 97 ? 16.031 -8.07 9.477 1 96.62 97 LEU A C 1
ATOM 794 O O . LEU A 1 97 ? 15.445 -8.617 10.414 1 96.62 97 LEU A O 1
ATOM 798 N N . GLY A 1 98 ? 16.875 -8.773 8.656 1 97.38 98 GLY A N 1
ATOM 799 C CA . GLY A 1 98 ? 17.125 -10.188 8.867 1 97.38 98 GLY A CA 1
ATOM 800 C C . GLY A 1 98 ? 16.172 -11.078 8.094 1 97.38 98 GLY A C 1
ATOM 801 O O . GLY A 1 98 ? 15.883 -10.82 6.926 1 97.38 98 GLY A O 1
ATOM 802 N N . GLN A 1 99 ? 15.781 -12.219 8.75 1 98.31 99 GLN A N 1
ATOM 803 C CA 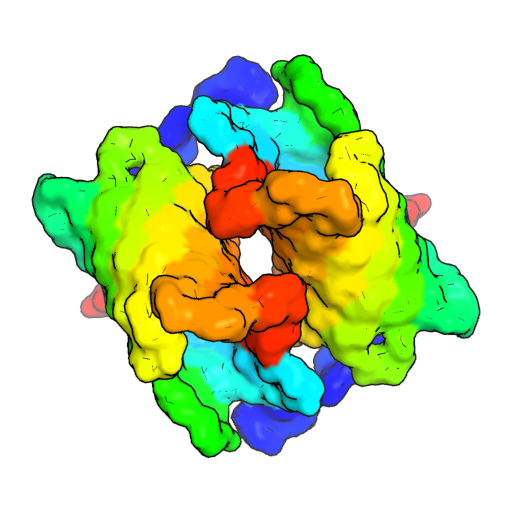. GLN A 1 99 ? 14.906 -13.195 8.117 1 98.31 99 GLN A CA 1
ATOM 804 C C . GLN A 1 99 ? 13.445 -12.742 8.164 1 98.31 99 GLN A C 1
ATOM 806 O O . GLN A 1 99 ? 12.922 -12.43 9.234 1 98.31 99 GLN A O 1
ATOM 811 N N . VAL A 1 100 ? 12.898 -12.789 7.02 1 98.56 100 VAL A N 1
ATOM 812 C CA . VAL A 1 100 ? 11.547 -12.258 6.855 1 98.56 100 VAL A CA 1
ATOM 813 C C . VAL A 1 100 ? 10.672 -13.281 6.129 1 98.56 100 VAL A C 1
ATOM 815 O O . VAL A 1 100 ? 11.133 -13.953 5.207 1 98.56 100 VAL A O 1
ATOM 818 N N . GLU A 1 101 ? 9.438 -13.43 6.523 1 98.44 101 GLU A N 1
ATOM 819 C CA . GLU A 1 101 ? 8.414 -14.195 5.82 1 98.44 101 GLU A CA 1
ATOM 820 C C . GLU A 1 101 ? 7.312 -13.281 5.289 1 98.44 101 GLU A C 1
ATOM 822 O O . GLU A 1 101 ? 7.07 -12.203 5.836 1 98.44 101 GLU A O 1
ATOM 827 N N . GLY A 1 102 ? 6.73 -13.758 4.164 1 98.25 102 GLY A N 1
ATOM 828 C CA . GLY A 1 102 ? 5.668 -12.914 3.648 1 98.25 102 GLY A CA 1
ATOM 829 C C . GLY A 1 102 ? 4.738 -13.641 2.693 1 98.25 102 GLY A C 1
ATOM 830 O O . GLY A 1 102 ? 4.953 -14.812 2.379 1 98.25 102 GLY A O 1
ATOM 831 N N . GLU A 1 103 ? 3.682 -12.953 2.387 1 98.31 103 GLU A N 1
ATOM 832 C CA . GLU A 1 103 ? 2.713 -13.391 1.385 1 98.31 103 GLU A CA 1
ATOM 833 C C . GLU A 1 103 ? 2.418 -12.273 0.384 1 98.31 103 GLU A C 1
ATOM 835 O O . GLU A 1 103 ? 2.627 -11.094 0.679 1 98.31 103 GLU A O 1
ATOM 840 N N . GLY A 1 104 ? 2.051 -12.727 -0.809 1 97.12 104 GLY A N 1
ATOM 841 C CA . GLY A 1 104 ? 1.654 -11.805 -1.86 1 97.12 104 GLY A CA 1
ATOM 842 C C . GLY A 1 104 ? 0.334 -12.172 -2.51 1 97.12 104 GLY A C 1
ATOM 843 O O . GLY A 1 104 ? 0.012 -13.352 -2.652 1 97.12 104 GLY A O 1
ATOM 844 N N . TRP A 1 105 ? -0.439 -11.164 -2.799 1 96.31 105 TRP A N 1
ATOM 845 C CA . TRP A 1 105 ? -1.712 -11.297 -3.502 1 96.31 105 TRP A CA 1
ATOM 846 C C . TRP A 1 105 ? -1.663 -10.586 -4.852 1 96.31 105 TRP A C 1
ATOM 848 O O . TRP A 1 105 ? -1.265 -9.422 -4.93 1 96.31 105 TRP A O 1
ATOM 858 N N . ILE A 1 106 ? -2.094 -11.32 -5.828 1 93.44 106 ILE A N 1
ATOM 859 C CA . ILE A 1 106 ? -2.125 -10.773 -7.184 1 93.44 106 ILE A CA 1
ATOM 860 C C . ILE A 1 106 ? -3.527 -10.258 -7.5 1 93.44 106 ILE A C 1
ATOM 862 O O . ILE A 1 106 ? -4.465 -11.039 -7.656 1 93.44 106 ILE A O 1
ATOM 866 N N . GLY A 1 107 ? -3.639 -8.93 -7.566 1 92.19 107 GLY A N 1
ATOM 867 C CA . GLY A 1 107 ? -4.891 -8.312 -7.973 1 92.19 107 GLY A CA 1
ATOM 868 C C . GLY A 1 107 ? -4.961 -8.031 -9.461 1 92.19 107 GLY A C 1
ATOM 869 O O . GLY A 1 107 ? -4.121 -8.5 -10.227 1 92.19 107 GLY A O 1
ATOM 870 N N . LEU A 1 108 ? -5.965 -7.32 -9.836 1 90 108 LEU A N 1
ATOM 871 C CA . LEU A 1 108 ? -6.164 -7.016 -11.25 1 90 108 LEU A CA 1
ATOM 872 C C . LEU A 1 108 ? -5.082 -6.07 -11.758 1 90 108 LEU A C 1
ATOM 874 O O . LEU A 1 108 ? -4.477 -6.32 -12.805 1 90 108 LEU A O 1
ATOM 878 N N . ASP A 1 109 ? -4.832 -5.023 -10.945 1 93 109 ASP A N 1
ATOM 879 C CA . ASP A 1 109 ? -3.857 -4.031 -11.398 1 93 109 ASP A CA 1
ATOM 880 C C . ASP A 1 109 ? -2.791 -3.791 -10.328 1 93 109 ASP A C 1
ATOM 882 O O . ASP A 1 109 ? -1.902 -2.955 -10.516 1 93 109 ASP A O 1
ATOM 886 N N . THR A 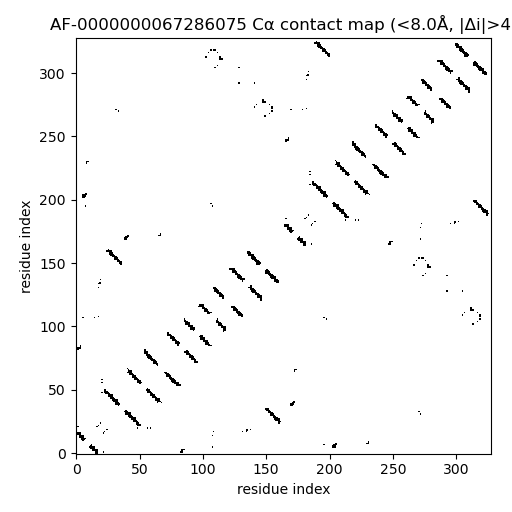1 110 ? -2.898 -4.531 -9.266 1 96.25 110 THR A N 1
ATOM 887 C CA . THR A 1 110 ? -1.963 -4.297 -8.172 1 96.25 110 THR A CA 1
ATOM 888 C C . THR A 1 110 ? -1.491 -5.617 -7.57 1 96.25 110 THR A C 1
ATOM 890 O O . THR A 1 110 ? -2.285 -6.543 -7.387 1 96.25 110 THR A O 1
ATOM 893 N N . ILE A 1 111 ? -0.235 -5.723 -7.332 1 96.88 111 ILE A N 1
ATOM 894 C CA . ILE A 1 111 ? 0.303 -6.773 -6.473 1 96.88 111 ILE A CA 1
ATOM 895 C C . ILE A 1 111 ? 0.482 -6.234 -5.055 1 96.88 111 ILE A C 1
ATOM 897 O O . ILE A 1 111 ? 1.095 -5.184 -4.855 1 96.88 111 ILE A O 1
ATOM 901 N N . VAL A 1 112 ? -0.116 -6.906 -4.09 1 98.31 112 VAL A N 1
ATOM 902 C CA . VAL A 1 112 ? 0.027 -6.527 -2.689 1 98.31 112 VAL A CA 1
ATOM 903 C C . VAL A 1 112 ? 0.874 -7.566 -1.958 1 98.31 112 VAL A C 1
ATOM 905 O O . VAL A 1 112 ? 0.611 -8.766 -2.049 1 98.31 112 VAL A O 1
ATOM 908 N N . GLN A 1 113 ? 1.905 -7.09 -1.274 1 98.31 113 GLN A N 1
ATOM 909 C CA . GLN A 1 113 ? 2.74 -7.969 -0.465 1 98.31 113 GLN A CA 1
ATOM 910 C C . GLN A 1 113 ? 2.711 -7.559 1.005 1 98.31 113 GLN A C 1
ATOM 912 O O . GLN A 1 113 ? 2.703 -6.367 1.321 1 98.31 113 GLN A O 1
ATOM 917 N N . ARG A 1 114 ? 2.619 -8.461 1.875 1 98.56 114 ARG A N 1
ATOM 918 C CA . ARG A 1 114 ? 2.729 -8.32 3.322 1 98.56 114 ARG A CA 1
ATOM 919 C C . ARG A 1 114 ? 3.83 -9.219 3.877 1 98.56 114 ARG A C 1
ATOM 921 O O . ARG A 1 114 ? 3.955 -10.375 3.473 1 98.56 114 ARG A O 1
ATOM 928 N N . TYR A 1 115 ? 4.668 -8.656 4.77 1 98.62 115 TYR A N 1
ATOM 929 C CA . TYR A 1 115 ? 5.742 -9.477 5.316 1 98.62 115 TYR A CA 1
ATOM 930 C C . TYR A 1 115 ? 6.004 -9.133 6.777 1 98.62 115 TYR A C 1
ATOM 932 O O . TYR A 1 115 ? 5.562 -8.086 7.262 1 98.62 115 TYR A O 1
ATOM 940 N N . TRP A 1 116 ? 6.664 -10.039 7.477 1 98.38 116 TRP A N 1
ATOM 941 C CA . TRP A 1 116 ? 6.984 -9.836 8.883 1 98.38 116 TRP A CA 1
ATOM 942 C C . TRP A 1 116 ? 8.344 -10.445 9.227 1 98.38 116 TRP A C 1
ATOM 944 O O . TRP A 1 116 ? 8.719 -11.477 8.664 1 98.38 116 TRP A O 1
ATOM 954 N N . VAL A 1 117 ? 9.016 -9.766 10.125 1 98.38 117 VAL A N 1
ATOM 955 C CA . VAL A 1 117 ? 10.352 -10.188 10.531 1 98.38 117 VAL A CA 1
ATOM 956 C C . VAL A 1 117 ? 10.25 -11.297 11.578 1 98.38 117 VAL A C 1
ATOM 958 O O . VAL A 1 117 ? 9.453 -11.203 12.516 1 98.38 117 VAL A O 1
ATOM 961 N N . LEU A 1 118 ? 11.031 -12.336 11.328 1 97.31 118 LEU A N 1
ATOM 962 C CA . LEU A 1 118 ? 11.008 -13.477 12.242 1 97.31 118 LEU A CA 1
ATOM 963 C C . LEU A 1 118 ? 11.836 -13.188 13.492 1 97.31 118 LEU A C 1
ATOM 965 O O . LEU A 1 118 ? 12.906 -12.586 13.406 1 97.31 118 LEU A O 1
ATOM 969 N N . SER A 1 119 ? 11.375 -13.633 14.656 1 93 119 SER A N 1
ATOM 970 C CA . SER A 1 119 ? 12.07 -13.531 15.938 1 93 119 SER A CA 1
ATOM 971 C C . SER A 1 119 ? 12.477 -12.094 16.234 1 93 119 SER A C 1
ATOM 973 O O . SER A 1 119 ? 13.609 -11.836 16.656 1 93 119 SER A O 1
ATOM 975 N N . ASP A 1 120 ? 11.602 -11.203 15.977 1 92.56 120 ASP A N 1
ATOM 976 C CA . ASP A 1 120 ? 11.875 -9.773 16.141 1 92.56 120 ASP A CA 1
ATOM 977 C C . ASP A 1 120 ? 11.148 -9.203 17.344 1 92.56 120 ASP A C 1
ATOM 979 O O . ASP A 1 120 ? 9.914 -9.242 17.406 1 92.56 120 ASP A O 1
ATOM 983 N N . ARG A 1 121 ? 11.875 -8.617 18.25 1 92.88 121 ARG A N 1
ATOM 984 C CA . ARG A 1 121 ? 11.297 -8.094 19.484 1 92.88 121 ARG A CA 1
ATOM 985 C C . ARG A 1 121 ? 10.375 -6.918 19.203 1 92.88 121 ARG A C 1
ATOM 987 O O . ARG A 1 121 ? 9.344 -6.754 19.859 1 92.88 121 ARG A O 1
ATOM 994 N N . GLU A 1 122 ? 10.75 -6.133 18.25 1 93.62 122 GLU A N 1
ATOM 995 C CA . GL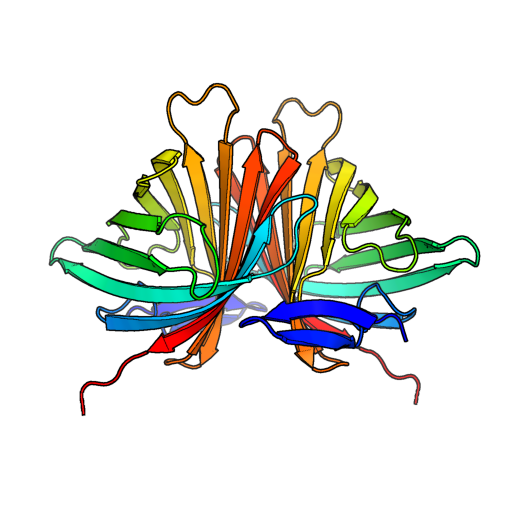U A 1 122 ? 9.977 -4.941 17.922 1 93.62 122 GLU A CA 1
ATOM 996 C C . GLU A 1 122 ? 8.766 -5.293 17.062 1 93.62 122 GLU A C 1
ATOM 998 O O . GLU A 1 122 ? 7.934 -4.434 16.766 1 93.62 122 GLU A O 1
ATOM 1003 N N . ARG A 1 123 ? 8.633 -6.594 16.656 1 94.19 123 ARG A N 1
ATOM 1004 C CA . ARG A 1 123 ? 7.531 -7.066 15.812 1 94.19 123 ARG A CA 1
ATOM 1005 C C . ARG A 1 123 ? 7.418 -6.234 14.539 1 94.19 123 ARG A C 1
ATOM 1007 O O . ARG A 1 123 ? 6.34 -5.734 14.219 1 94.19 123 ARG A O 1
ATOM 1014 N N . ARG A 1 124 ? 8.633 -6.09 13.961 1 97.62 124 ARG A N 1
ATOM 1015 C CA . ARG A 1 124 ? 8.641 -5.305 12.727 1 97.62 124 ARG A CA 1
ATOM 1016 C C . ARG A 1 124 ? 7.984 -6.074 11.586 1 97.62 124 ARG A C 1
ATOM 1018 O O . ARG A 1 124 ? 8.102 -7.301 11.508 1 97.62 124 ARG A O 1
ATOM 1025 N N . SER A 1 125 ? 7.219 -5.398 10.727 1 97.88 125 SER A N 1
ATOM 1026 C CA . SER A 1 125 ? 6.508 -5.914 9.562 1 97.88 125 SER A CA 1
ATOM 1027 C C . SER A 1 125 ? 6.391 -4.852 8.469 1 97.88 125 SER A C 1
ATOM 1029 O O . SER A 1 125 ? 6.828 -3.715 8.656 1 97.88 125 SER A O 1
ATOM 1031 N N . GLY A 1 126 ? 5.953 -5.273 7.336 1 98.12 126 GLY A N 1
ATOM 1032 C CA . GLY A 1 126 ? 5.832 -4.301 6.262 1 98.12 126 GLY A CA 1
ATOM 1033 C C . GLY A 1 126 ? 4.867 -4.734 5.172 1 98.12 126 GLY A C 1
ATOM 1034 O O . GLY A 1 126 ? 4.336 -5.848 5.211 1 98.12 126 GLY A O 1
ATOM 1035 N N . PHE A 1 127 ? 4.582 -3.775 4.332 1 98.62 127 PHE A N 1
ATOM 1036 C CA . PHE A 1 127 ? 3.77 -4.031 3.146 1 98.62 127 PHE A CA 1
ATOM 1037 C C . PHE A 1 127 ? 4.355 -3.332 1.928 1 98.62 127 PHE A C 1
ATOM 1039 O O . PHE A 1 127 ? 5.129 -2.381 2.062 1 98.62 127 PHE A O 1
ATOM 1046 N N . GLU A 1 128 ? 4.043 -3.867 0.77 1 98.5 128 GLU A N 1
ATOM 1047 C CA . GLU A 1 128 ? 4.34 -3.27 -0.528 1 98.5 128 GLU A CA 1
ATOM 1048 C C . GLU A 1 128 ? 3.145 -3.379 -1.474 1 98.5 128 GLU A C 1
ATOM 1050 O O . GLU A 1 128 ? 2.465 -4.406 -1.505 1 98.5 128 GLU A O 1
ATOM 1055 N N . THR A 1 129 ? 2.879 -2.314 -2.143 1 98.75 129 THR A N 1
ATOM 1056 C CA . THR A 1 129 ? 1.89 -2.314 -3.213 1 98.75 129 THR A CA 1
ATOM 1057 C C . THR A 1 129 ? 2.527 -1.902 -4.539 1 98.75 129 THR A C 1
ATOM 1059 O O . THR A 1 129 ? 3.246 -0.904 -4.602 1 98.75 129 THR A O 1
ATOM 1062 N N . LEU A 1 130 ? 2.342 -2.711 -5.555 1 98.44 130 LEU A N 1
ATOM 1063 C CA . LEU A 1 130 ? 2.838 -2.43 -6.898 1 98.44 130 LEU A CA 1
ATOM 1064 C C . LEU A 1 130 ? 1.682 -2.229 -7.875 1 98.44 130 LEU A C 1
ATOM 1066 O O . LEU A 1 130 ? 1.066 -3.197 -8.32 1 98.44 130 LEU A O 1
ATOM 1070 N N . HIS A 1 131 ? 1.411 -1.011 -8.148 1 97.31 131 HIS A N 1
ATOM 1071 C CA . HIS A 1 131 ? 0.351 -0.662 -9.094 1 97.31 131 HIS A CA 1
ATOM 1072 C C . HIS A 1 131 ? 0.87 -0.644 -10.523 1 97.31 131 HIS A C 1
ATOM 1074 O O . HIS A 1 131 ? 1.829 0.067 -10.836 1 97.31 131 HIS A O 1
ATOM 1080 N N . ARG A 1 132 ? 0.192 -1.334 -11.359 1 96.5 132 ARG A N 1
ATOM 1081 C CA . ARG A 1 132 ? 0.587 -1.415 -12.766 1 96.5 132 ARG A CA 1
ATOM 1082 C C . ARG A 1 132 ? 0.101 -0.196 -13.539 1 96.5 132 ARG A C 1
ATOM 1084 O O . ARG A 1 132 ? -1.104 0.009 -13.695 1 96.5 132 ARG A O 1
ATOM 1091 N N . VAL A 1 133 ? 1.049 0.579 -14 1 95 133 VAL A N 1
ATOM 1092 C CA . VAL A 1 133 ? 0.727 1.683 -14.898 1 95 133 VAL A CA 1
ATOM 1093 C C . VAL A 1 133 ? 0.592 1.163 -16.328 1 95 133 VAL A C 1
ATOM 1095 O O . VAL A 1 133 ? -0.383 1.473 -17.016 1 95 133 VAL A O 1
ATOM 1098 N N . ASN A 1 134 ? 1.499 0.414 -16.734 1 93.75 134 ASN A N 1
ATOM 1099 C CA . ASN A 1 134 ? 1.496 -0.395 -17.938 1 93.75 134 ASN A CA 1
ATOM 1100 C C . ASN A 1 134 ? 2.447 -1.584 -17.828 1 93.75 134 ASN A C 1
ATOM 1102 O O . ASN A 1 134 ? 2.963 -1.867 -16.75 1 93.75 134 ASN A O 1
ATOM 1106 N N . ASP A 1 135 ? 2.674 -2.322 -18.891 1 92.62 135 ASP A N 1
ATOM 1107 C CA . ASP A 1 135 ? 3.412 -3.576 -18.812 1 92.62 135 ASP A CA 1
ATOM 1108 C C . ASP A 1 135 ? 4.871 -3.33 -18.422 1 92.62 135 ASP A C 1
ATOM 1110 O O . ASP A 1 135 ? 5.555 -4.234 -17.938 1 92.62 135 ASP A O 1
ATOM 1114 N N . ASP A 1 136 ? 5.348 -2.107 -18.625 1 96.12 136 ASP A N 1
ATOM 1115 C CA . ASP A 1 136 ? 6.762 -1.844 -18.406 1 96.12 136 ASP A CA 1
ATOM 1116 C C . ASP A 1 136 ? 6.957 -0.833 -17.266 1 96.12 136 ASP A C 1
ATOM 1118 O O . ASP A 1 136 ? 8.07 -0.351 -17.047 1 96.12 136 ASP A O 1
ATOM 1122 N N . SER A 1 137 ? 5.902 -0.464 -16.609 1 97.38 137 SER A N 1
ATOM 1123 C CA . SER A 1 137 ? 5.992 0.566 -15.578 1 97.38 137 SER A CA 1
ATOM 1124 C C . SER A 1 137 ? 5.035 0.285 -14.43 1 97.38 137 SER A C 1
ATOM 1126 O O . SER A 1 137 ? 3.844 0.056 -14.648 1 97.38 137 SER A O 1
ATOM 1128 N N . TYR A 1 138 ? 5.594 0.24 -13.258 1 98.06 138 TYR A N 1
ATOM 1129 C CA . TYR A 1 138 ? 4.812 0.094 -12.031 1 98.06 138 TYR A CA 1
ATOM 1130 C C . TYR A 1 138 ? 5.105 1.229 -11.062 1 98.06 138 TYR A C 1
ATOM 1132 O O . TYR A 1 138 ? 6.148 1.88 -11.156 1 98.06 138 TYR A O 1
ATOM 1140 N N . TYR A 1 139 ? 4.16 1.553 -10.258 1 98.31 139 TYR A N 1
ATOM 1141 C CA . TYR A 1 139 ? 4.398 2.438 -9.117 1 98.31 139 TYR A CA 1
ATOM 1142 C C . TYR A 1 139 ? 4.367 1.662 -7.809 1 98.31 139 TYR A C 1
ATOM 1144 O O . TYR A 1 139 ? 3.387 0.975 -7.508 1 98.31 139 TYR A O 1
ATOM 1152 N N . LEU A 1 140 ? 5.48 1.752 -7.078 1 98.56 140 LEU A N 1
ATOM 1153 C CA . LEU A 1 140 ? 5.672 0.995 -5.844 1 98.56 140 LEU A CA 1
ATOM 1154 C C . LEU A 1 140 ? 5.5 1.892 -4.625 1 98.56 140 LEU A C 1
ATOM 1156 O O . LEU A 1 140 ? 6.012 3.012 -4.594 1 98.56 140 LEU A O 1
ATOM 1160 N N . THR A 1 141 ? 4.684 1.511 -3.662 1 98.69 141 THR A N 1
ATOM 1161 C CA . THR A 1 141 ? 4.621 2.107 -2.332 1 98.69 141 THR A CA 1
ATOM 1162 C C . THR A 1 141 ? 4.883 1.06 -1.255 1 98.69 141 THR A C 1
ATOM 1164 O O . THR A 1 141 ? 4.359 -0.055 -1.325 1 98.69 141 THR A O 1
ATOM 1167 N N . SER A 1 142 ? 5.742 1.403 -0.322 1 98.5 142 SER A N 1
ATOM 1168 C CA . SER A 1 142 ? 6.082 0.48 0.755 1 98.5 142 SER A CA 1
ATOM 1169 C C . SER A 1 142 ? 5.977 1.156 2.117 1 98.5 142 SER A C 1
ATOM 1171 O O . SER A 1 142 ? 6.09 2.379 2.221 1 98.5 142 SER A O 1
ATOM 1173 N N . GLY A 1 143 ? 5.641 0.391 3.111 1 98.38 143 GLY A N 1
ATOM 1174 C CA . GLY A 1 143 ? 5.656 0.811 4.504 1 98.38 143 GLY A CA 1
ATOM 1175 C C . GLY A 1 143 ? 6.207 -0.248 5.441 1 98.38 143 GLY A C 1
ATOM 1176 O O . GLY A 1 143 ? 5.934 -1.438 5.27 1 98.38 143 GLY A O 1
ATOM 1177 N N . ILE A 1 144 ? 7.039 0.174 6.363 1 98.31 144 ILE A N 1
ATOM 1178 C CA . ILE A 1 144 ? 7.531 -0.695 7.426 1 98.31 144 ILE A CA 1
ATOM 1179 C C . ILE A 1 144 ? 7.031 -0.193 8.773 1 98.31 144 ILE A C 1
ATOM 1181 O O . ILE A 1 144 ? 7.059 1.01 9.047 1 98.31 144 ILE A O 1
ATOM 1185 N N . MET A 1 145 ? 6.562 -1.134 9.523 1 97.69 145 MET A N 1
ATOM 1186 C CA . MET A 1 145 ? 6.008 -0.805 10.828 1 97.69 145 MET A CA 1
ATOM 1187 C C . MET A 1 145 ? 6.832 -1.439 11.945 1 97.69 145 MET A C 1
ATOM 1189 O O . MET A 1 145 ? 7.457 -2.482 11.742 1 97.69 145 MET A O 1
ATOM 1193 N N . ALA A 1 146 ? 6.887 -0.796 13.086 1 96.94 146 ALA A N 1
ATOM 1194 C CA . ALA A 1 146 ? 7.203 -1.396 14.383 1 96.94 146 ALA A CA 1
ATOM 1195 C C . ALA A 1 146 ? 5.949 -1.516 15.25 1 96.94 146 ALA A C 1
ATOM 1197 O O . ALA A 1 146 ? 5.391 -0.506 15.688 1 96.94 146 ALA A O 1
ATOM 1198 N N . GLY A 1 147 ? 5.613 -2.771 15.492 1 94.44 147 GLY A N 1
ATOM 1199 C CA . GLY A 1 147 ? 4.262 -2.91 16.016 1 94.44 147 GLY A CA 1
ATOM 1200 C C . GLY A 1 147 ? 3.205 -2.357 15.078 1 94.44 147 GLY A C 1
ATOM 1201 O O . GLY A 1 147 ? 3.086 -2.803 13.93 1 94.44 147 GLY A O 1
ATOM 1202 N N . HIS A 1 148 ? 2.529 -1.322 15.602 1 93.56 148 HIS A N 1
ATOM 1203 C CA . HIS A 1 148 ? 1.437 -0.783 14.797 1 93.56 148 HIS A CA 1
ATOM 1204 C C . HIS A 1 148 ? 1.868 0.48 14.062 1 93.56 148 HIS A C 1
ATOM 1206 O O . HIS A 1 148 ? 1.18 0.934 13.141 1 93.56 148 HIS A O 1
ATOM 1212 N N . TYR A 1 149 ? 3.002 0.987 14.422 1 95.88 149 TYR A N 1
ATOM 1213 C CA . TYR A 1 149 ? 3.352 2.336 13.992 1 95.88 149 TYR A CA 1
ATOM 1214 C C . TYR A 1 149 ? 4.25 2.299 12.766 1 95.88 149 TYR A C 1
ATOM 1216 O O . TYR A 1 149 ? 5.203 1.519 12.703 1 95.88 149 TYR A O 1
ATOM 1224 N N . LEU A 1 150 ? 3.977 3.168 11.844 1 97.88 150 LEU A N 1
ATOM 1225 C CA . LEU A 1 150 ? 4.855 3.34 10.695 1 97.88 150 LEU A CA 1
ATOM 1226 C C . LEU A 1 150 ? 6.215 3.885 11.125 1 97.88 150 LEU A C 1
ATOM 1228 O O . LEU A 1 150 ? 6.285 4.809 11.938 1 97.88 150 LEU A O 1
ATOM 1232 N N . THR A 1 151 ? 7.266 3.316 10.531 1 97.62 151 THR A N 1
ATOM 1233 C CA . THR A 1 151 ? 8.609 3.816 10.789 1 97.62 151 THR A CA 1
ATOM 1234 C C . THR A 1 151 ? 9.258 4.309 9.5 1 97.62 151 THR A C 1
ATOM 1236 O O . THR A 1 151 ? 10.125 5.184 9.523 1 97.62 151 THR A O 1
ATOM 1239 N N . ILE A 1 152 ? 8.836 3.691 8.422 1 97.25 152 ILE A N 1
ATOM 1240 C CA . ILE A 1 152 ? 9.398 4.023 7.113 1 97.25 152 ILE A CA 1
ATOM 1241 C C . ILE A 1 152 ? 8.305 3.945 6.051 1 97.25 152 ILE A C 1
ATOM 1243 O O . ILE A 1 152 ? 7.449 3.055 6.09 1 97.25 152 ILE A O 1
ATOM 1247 N N . THR A 1 153 ? 8.32 4.879 5.113 1 97.88 153 THR A N 1
ATOM 1248 C CA . THR A 1 153 ? 7.598 4.711 3.855 1 97.88 153 THR A CA 1
ATOM 1249 C C . THR A 1 153 ? 8.523 4.949 2.664 1 97.88 153 THR A C 1
ATOM 1251 O O . THR A 1 153 ? 9.523 5.66 2.779 1 97.88 153 THR A O 1
ATOM 1254 N N . MET A 1 154 ? 8.227 4.309 1.578 1 97.94 154 MET A N 1
ATOM 1255 C CA . MET A 1 154 ? 8.93 4.516 0.316 1 97.94 154 MET A CA 1
ATOM 1256 C C . MET A 1 154 ? 7.953 4.547 -0.853 1 97.94 154 MET A C 1
ATOM 1258 O O . MET A 1 154 ? 7 3.768 -0.892 1 97.94 154 MET A O 1
ATOM 1262 N N . GLU A 1 155 ? 8.148 5.441 -1.698 1 97.75 155 GLU A N 1
ATOM 1263 C CA . GLU A 1 155 ? 7.426 5.5 -2.965 1 97.75 155 GLU A CA 1
ATOM 1264 C C . GLU A 1 155 ? 8.383 5.602 -4.145 1 97.75 155 GLU A C 1
ATOM 1266 O O . GLU A 1 155 ? 9.406 6.285 -4.066 1 97.75 155 GLU A O 1
ATOM 1271 N N . ALA A 1 156 ? 8.07 4.824 -5.215 1 98.25 156 ALA A N 1
ATOM 1272 C CA . ALA A 1 156 ? 9.031 4.766 -6.312 1 98.25 156 ALA A CA 1
ATOM 1273 C C . ALA A 1 156 ? 8.359 4.301 -7.602 1 98.25 156 ALA A C 1
ATOM 1275 O O . ALA A 1 156 ? 7.363 3.576 -7.566 1 98.25 156 ALA A O 1
ATOM 1276 N N . SER A 1 157 ? 8.93 4.754 -8.688 1 98.06 157 SER A N 1
ATOM 1277 C CA . SER A 1 157 ? 8.633 4.152 -9.984 1 98.06 157 SER A CA 1
ATOM 1278 C C . SER A 1 157 ? 9.516 2.936 -10.242 1 98.06 157 SER A C 1
ATOM 1280 O O . SER A 1 157 ? 10.695 2.928 -9.875 1 98.06 157 SER A O 1
ATOM 1282 N N . LEU A 1 158 ? 8.938 1.913 -10.789 1 98.19 158 LEU A N 1
ATOM 1283 C CA . LEU A 1 158 ? 9.633 0.73 -11.281 1 98.19 158 LEU A CA 1
ATOM 1284 C C . LEU A 1 158 ? 9.516 0.619 -12.797 1 98.19 158 LEU A C 1
ATOM 1286 O O . LEU A 1 158 ? 8.406 0.503 -13.336 1 98.19 158 LEU A O 1
ATOM 1290 N N . GLU A 1 159 ? 10.641 0.665 -13.469 1 98.44 159 GLU A N 1
ATOM 1291 C CA . GLU A 1 159 ? 10.648 0.617 -14.922 1 98.44 159 GLU A CA 1
ATOM 1292 C C . GLU A 1 159 ? 11.43 -0.592 -15.438 1 98.44 159 GLU A C 1
ATOM 1294 O O . GLU A 1 159 ? 12.555 -0.834 -15.008 1 98.44 159 GLU A O 1
ATOM 1299 N N . ARG A 1 160 ? 10.805 -1.243 -16.344 1 98 160 ARG A N 1
ATOM 1300 C CA . ARG A 1 160 ? 11.453 -2.414 -16.922 1 98 160 ARG A CA 1
ATOM 1301 C C . ARG A 1 160 ? 12.633 -2.008 -17.797 1 98 160 ARG A C 1
ATOM 1303 O O . ARG A 1 160 ? 12.539 -1.049 -18.562 1 98 160 ARG A O 1
ATOM 1310 N N . GLN A 1 161 ? 13.773 -2.703 -17.594 1 95.75 161 GLN A N 1
ATOM 1311 C CA . GLN A 1 161 ? 14.914 -2.482 -18.469 1 95.75 161 GLN A CA 1
ATOM 1312 C C . GLN A 1 161 ? 14.883 -3.424 -19.672 1 95.75 161 GLN A C 1
ATOM 1314 O O . GLN A 1 161 ? 14.922 -4.645 -19.516 1 95.75 161 GLN A O 1
ATOM 1319 N N . ARG A 1 162 ? 14.609 -2.891 -20.891 1 83.06 162 ARG A N 1
ATOM 1320 C CA . ARG A 1 162 ? 14.625 -3.703 -22.109 1 83.06 162 ARG A CA 1
ATOM 1321 C C . ARG A 1 162 ? 16.031 -3.803 -22.672 1 83.06 162 ARG A C 1
ATOM 1323 O O . ARG A 1 162 ? 16.812 -2.852 -22.594 1 83.06 162 ARG A O 1
ATOM 1330 N N . THR A 1 163 ? 16.547 -4.973 -22.734 1 64.12 163 THR A N 1
ATOM 1331 C CA . THR A 1 163 ? 17.812 -5.156 -23.453 1 64.12 163 THR A CA 1
ATOM 1332 C C . THR A 1 163 ? 17.688 -4.711 -24.906 1 64.12 163 THR A C 1
ATOM 1334 O O . THR A 1 163 ? 16.75 -5.105 -25.594 1 64.12 163 THR A O 1
ATOM 1337 N N . ASN A 1 164 ? 18.094 -3.51 -25.25 1 46.69 164 ASN A N 1
ATOM 1338 C CA . ASN A 1 164 ? 18.297 -3.246 -26.656 1 46.69 164 ASN A CA 1
ATOM 1339 C C . ASN A 1 164 ? 19.094 -4.363 -27.328 1 46.69 164 ASN A C 1
ATOM 1341 O O . ASN A 1 164 ? 20 -4.93 -26.719 1 46.69 164 ASN A O 1
ATOM 1345 N N . MET B 1 1 ? -1.896 27.156 -0.622 1 46.66 1 MET B N 1
ATOM 1346 C CA . MET B 1 1 ? -1.773 25.719 -0.892 1 46.66 1 MET B CA 1
ATOM 1347 C C . MET B 1 1 ? -0.658 25.109 -0.056 1 46.66 1 MET B C 1
ATOM 1349 O O . MET B 1 1 ? 0.414 25.688 0.09 1 46.66 1 MET B O 1
ATOM 1353 N N . LEU B 1 2 ? -1.107 24.125 0.786 1 54.94 2 LEU B N 1
ATOM 1354 C CA . LEU B 1 2 ? -0.095 23.547 1.667 1 54.94 2 LEU B CA 1
ATOM 1355 C C . LEU B 1 2 ? 1.044 22.938 0.859 1 54.94 2 LEU B C 1
ATOM 1357 O O . LEU B 1 2 ? 0.805 22.234 -0.131 1 54.94 2 LEU B O 1
ATOM 1361 N N . SER B 1 3 ? 2.191 23.625 0.864 1 60.38 3 SER B N 1
ATOM 1362 C CA . SER B 1 3 ? 3.391 23.047 0.257 1 60.38 3 SER B CA 1
ATOM 1363 C C . SER B 1 3 ? 4.332 22.484 1.315 1 60.38 3 SER B C 1
ATOM 1365 O O . SER B 1 3 ? 4.305 22.922 2.471 1 60.38 3 SER B O 1
ATOM 1367 N N . TRP B 1 4 ? 4.789 21.375 1.036 1 62.84 4 TRP B N 1
ATOM 1368 C CA . TRP B 1 4 ? 5.785 20.797 1.935 1 62.84 4 TRP B CA 1
ATOM 1369 C C . TRP B 1 4 ? 7.176 20.859 1.312 1 62.84 4 TRP B C 1
ATOM 1371 O O . TRP B 1 4 ? 7.324 20.734 0.093 1 62.84 4 TRP B O 1
ATOM 1381 N N . ARG B 1 5 ? 8.078 21.281 2.197 1 64.12 5 ARG B N 1
ATOM 1382 C CA . ARG B 1 5 ? 9.469 21.312 1.757 1 64.12 5 ARG B CA 1
ATOM 1383 C C . ARG B 1 5 ? 10.062 19.922 1.673 1 64.12 5 ARG B C 1
ATOM 1385 O O . ARG B 1 5 ? 9.852 19.094 2.568 1 64.12 5 ARG B O 1
ATOM 1392 N N . TYR B 1 6 ? 10.461 19.516 0.525 1 64.81 6 TYR B N 1
ATOM 1393 C CA . TYR B 1 6 ? 11.141 18.25 0.312 1 64.81 6 TYR B CA 1
ATOM 1394 C C . TYR B 1 6 ? 12.602 18.469 -0.07 1 64.81 6 TYR B C 1
ATOM 1396 O O . TYR B 1 6 ? 12.961 19.531 -0.585 1 64.81 6 TYR B O 1
ATOM 1404 N N . SER B 1 7 ? 13.484 17.688 0.555 1 58.66 7 SER B N 1
ATOM 1405 C CA . SER B 1 7 ? 14.875 17.703 0.12 1 58.66 7 SER B CA 1
ATOM 1406 C C . SER B 1 7 ? 15.203 16.484 -0.736 1 58.66 7 SER B C 1
ATOM 1408 O O . SER B 1 7 ? 15.109 15.352 -0.269 1 58.66 7 SER B O 1
ATOM 1410 N N . LEU B 1 8 ? 15.281 16.703 -1.992 1 60.31 8 LEU B N 1
ATOM 1411 C CA . LEU B 1 8 ? 15.719 15.656 -2.922 1 60.31 8 LEU B CA 1
ATOM 1412 C C . LEU B 1 8 ? 17.016 16.062 -3.613 1 60.31 8 LEU B C 1
ATOM 1414 O O . LEU B 1 8 ? 17.109 17.141 -4.195 1 60.31 8 LEU B O 1
ATOM 1418 N N . ASN B 1 9 ? 17.922 15.117 -3.475 1 59.38 9 ASN B N 1
ATOM 1419 C CA . ASN B 1 9 ? 19.234 15.336 -4.059 1 59.38 9 ASN B CA 1
ATOM 1420 C C . ASN B 1 9 ? 19.844 16.656 -3.58 1 59.38 9 ASN B C 1
ATOM 1422 O O . ASN B 1 9 ? 20.391 17.406 -4.375 1 59.38 9 ASN B O 1
ATOM 1426 N N . GLY B 1 10 ? 19.734 16.938 -2.375 1 55.78 10 GLY B N 1
ATOM 1427 C CA . GLY B 1 10 ? 20.359 18.094 -1.773 1 55.78 10 GLY B CA 1
ATOM 1428 C C . GLY B 1 10 ? 19.625 19.391 -2.033 1 55.78 10 GLY B C 1
ATOM 1429 O O . GLY B 1 10 ? 20.062 20.469 -1.612 1 55.78 10 GLY B O 1
ATOM 1430 N N . LYS B 1 11 ? 18.625 19.25 -2.859 1 62.88 11 LYS B N 1
ATOM 1431 C CA . LYS B 1 11 ? 17.844 20.438 -3.176 1 62.88 11 LYS B CA 1
ATOM 1432 C C . LYS B 1 11 ? 16.5 20.422 -2.455 1 62.88 11 LYS B C 1
ATOM 1434 O O . LYS B 1 11 ? 15.812 19.391 -2.426 1 62.88 11 LYS B O 1
ATOM 1439 N N . GLU B 1 12 ? 16.297 21.422 -1.729 1 63.81 12 GLU B N 1
ATOM 1440 C CA . GLU B 1 12 ? 15.008 21.578 -1.06 1 63.81 12 GLU B CA 1
ATOM 1441 C C . GLU B 1 12 ? 13.977 22.203 -1.988 1 63.81 12 GLU B C 1
ATOM 1443 O O . GLU B 1 12 ? 14.305 23.109 -2.76 1 63.81 12 GLU B O 1
ATOM 1448 N N . PHE B 1 13 ? 12.945 21.5 -2.328 1 63.31 13 PHE B N 1
ATOM 1449 C CA . PHE B 1 13 ? 11.883 22.094 -3.133 1 63.31 13 PHE B CA 1
ATOM 1450 C C . PHE B 1 13 ? 10.539 22 -2.416 1 63.31 13 PHE B C 1
ATOM 1452 O O . PHE B 1 13 ? 10.375 21.172 -1.509 1 63.31 13 PHE B O 1
ATOM 1459 N N . ASP B 1 14 ? 9.734 22.953 -2.795 1 64.06 14 ASP B N 1
ATOM 1460 C CA . ASP B 1 14 ? 8.367 22.953 -2.287 1 64.06 14 ASP B CA 1
ATOM 1461 C C . ASP B 1 14 ? 7.434 22.172 -3.225 1 64.06 14 ASP B C 1
ATOM 1463 O O . ASP B 1 14 ? 7.539 22.297 -4.445 1 64.06 14 ASP B O 1
ATOM 1467 N N . LYS B 1 15 ? 7.023 21.125 -2.85 1 62.84 15 LYS B N 1
ATOM 1468 C CA . LYS B 1 15 ? 6 20.453 -3.652 1 62.84 15 LYS B CA 1
ATOM 1469 C C . LYS B 1 15 ? 4.602 20.781 -3.143 1 62.84 15 LYS B C 1
ATOM 1471 O O . LYS B 1 15 ? 4.391 20.938 -1.937 1 62.84 15 LYS B O 1
ATOM 1476 N N . VAL B 1 16 ? 3.754 20.984 -4.199 1 62.53 16 VAL B N 1
ATOM 1477 C CA . VAL B 1 16 ? 2.348 21.281 -3.953 1 62.53 16 VAL B CA 1
ATOM 1478 C C . VAL B 1 16 ? 1.689 20.109 -3.23 1 62.53 16 VAL B C 1
ATOM 1480 O O . VAL B 1 16 ? 2 18.938 -3.51 1 62.53 16 VAL B O 1
ATOM 1483 N N . ALA B 1 17 ? 0.768 20.375 -2.457 1 76.19 17 ALA B N 1
ATOM 1484 C CA . ALA B 1 17 ? -0.007 19.531 -1.543 1 76.19 17 ALA B CA 1
ATOM 1485 C C . ALA B 1 17 ? -0.934 18.594 -2.311 1 76.19 17 ALA B C 1
ATOM 1487 O O . ALA B 1 17 ? -1.263 18.844 -3.471 1 76.19 17 ALA B O 1
ATOM 1488 N N . HIS B 1 18 ? -1.086 17.422 -1.914 1 91.06 18 HIS B N 1
ATOM 1489 C CA . HIS B 1 18 ? -2.139 16.516 -2.359 1 91.06 18 HIS B CA 1
ATOM 1490 C C . HIS B 1 18 ? -3.502 17.203 -2.328 1 91.06 18 HIS B C 1
ATOM 1492 O O . HIS B 1 18 ? -3.777 18 -1.436 1 91.06 18 HIS B O 1
ATOM 1498 N N . THR B 1 19 ? -4.262 17 -3.393 1 92.38 19 THR B N 1
ATOM 1499 C CA . THR B 1 19 ? -5.629 17.5 -3.393 1 92.38 19 THR B CA 1
ATOM 1500 C C . THR B 1 19 ? -6.547 16.594 -2.584 1 92.38 19 THR B C 1
ATOM 1502 O O . THR B 1 19 ? -7.449 17.062 -1.888 1 92.38 19 THR B O 1
ATOM 1505 N N . PHE B 1 20 ? -6.293 15.266 -2.721 1 95.5 20 PHE B N 1
ATOM 1506 C CA . PHE B 1 20 ? -7.031 14.352 -1.86 1 95.5 20 PHE B CA 1
ATOM 1507 C C . PHE B 1 20 ? -6.633 14.539 -0.401 1 95.5 20 PHE B C 1
ATOM 1509 O O . PHE B 1 20 ? -5.441 14.609 -0.082 1 95.5 20 PHE B O 1
ATOM 1516 N N . LEU B 1 21 ? -7.633 14.602 0.53 1 94.44 21 LEU B N 1
ATOM 1517 C CA . LEU B 1 21 ? -7.488 14.695 1.979 1 94.44 21 LEU B CA 1
ATOM 1518 C C . LEU B 1 21 ? -7.102 16.109 2.4 1 94.44 21 LEU B C 1
ATOM 1520 O O . LEU B 1 21 ? -7.641 16.641 3.369 1 94.44 21 LEU B O 1
ATOM 1524 N N . LEU B 1 22 ? -6.156 16.766 1.608 1 92.31 22 LEU B N 1
ATOM 1525 C CA . LEU B 1 22 ? -5.637 18.047 2.045 1 92.31 22 LEU B CA 1
ATOM 1526 C C . LEU B 1 22 ? -6.562 19.188 1.612 1 92.31 22 LEU B C 1
ATOM 1528 O O . LEU B 1 22 ? -6.414 20.328 2.062 1 92.31 22 LEU B O 1
ATOM 1532 N N . GLN B 1 23 ? -7.473 18.922 0.718 1 90.75 23 GLN B N 1
ATOM 1533 C CA . GLN B 1 23 ? -8.531 19.844 0.326 1 90.75 23 GLN B CA 1
ATOM 1534 C C . GLN B 1 23 ? -9.906 19.188 0.47 1 90.75 23 GLN B C 1
ATOM 1536 O O . GLN B 1 23 ? -10.062 18 0.218 1 90.75 23 GLN B O 1
ATOM 1541 N N . PRO B 1 24 ? -10.914 20.062 0.932 1 94.19 24 PRO B N 1
ATOM 1542 C CA . PRO B 1 24 ? -12.273 19.516 0.878 1 94.19 24 PRO B CA 1
ATOM 1543 C C . PRO B 1 24 ? -12.672 19.062 -0.525 1 94.19 24 PRO B C 1
ATOM 1545 O O . PRO B 1 24 ? -12.25 19.672 -1.515 1 94.19 24 PRO B O 1
ATOM 1548 N N . GLY B 1 25 ? -13.461 17.984 -0.572 1 95.75 25 GLY B N 1
ATOM 1549 C CA . GLY B 1 25 ? -13.875 17.516 -1.888 1 95.75 25 GLY B CA 1
ATOM 1550 C C . GLY B 1 25 ? -14.664 16.219 -1.846 1 95.75 25 GLY B C 1
ATOM 1551 O O . GLY B 1 25 ? -14.844 15.633 -0.778 1 95.75 25 GLY B O 1
ATOM 1552 N N . ARG B 1 26 ? -15.227 15.953 -2.998 1 98.19 26 ARG B N 1
ATOM 1553 C CA . ARG B 1 26 ? -15.984 14.719 -3.205 1 98.19 26 ARG B CA 1
ATOM 1554 C C . ARG B 1 26 ? -15.289 13.828 -4.234 1 98.19 26 ARG B C 1
ATOM 1556 O O . ARG B 1 26 ? -14.891 14.297 -5.301 1 98.19 26 ARG B O 1
ATOM 1563 N N . TRP B 1 27 ? -15.203 12.578 -3.852 1 98.56 27 TRP B N 1
ATOM 1564 C CA . TRP B 1 27 ? -14.484 11.633 -4.703 1 98.56 27 TRP B CA 1
ATOM 1565 C C . TRP B 1 27 ? -15.32 10.375 -4.941 1 98.56 27 TRP B C 1
ATOM 1567 O O . TRP B 1 27 ? -15.969 9.867 -4.027 1 98.56 27 TRP B O 1
ATOM 1577 N N . VAL B 1 28 ? -15.234 9.875 -6.145 1 98.75 28 VAL B N 1
ATOM 1578 C CA . VAL B 1 28 ? -15.898 8.625 -6.504 1 98.75 28 VAL B CA 1
ATOM 1579 C C . VAL B 1 28 ? -14.867 7.504 -6.602 1 98.75 28 VAL B C 1
ATOM 1581 O O . VAL B 1 28 ? -13.797 7.684 -7.188 1 98.75 28 VAL B O 1
ATOM 1584 N N . LEU B 1 29 ? -15.234 6.418 -5.992 1 98.56 29 LEU B N 1
ATOM 1585 C CA . LEU B 1 29 ? -14.352 5.258 -5.949 1 98.56 29 LEU B CA 1
ATOM 1586 C C . LEU B 1 29 ? -14.914 4.113 -6.785 1 98.56 29 LEU B C 1
ATOM 1588 O O . LEU B 1 29 ? -16.109 3.811 -6.711 1 98.56 29 LEU B O 1
ATOM 1592 N N . GLN B 1 30 ? -14.109 3.512 -7.668 1 97.81 30 GLN B N 1
ATOM 1593 C CA . GLN B 1 30 ? -14.445 2.314 -8.43 1 97.81 30 GLN B CA 1
ATOM 1594 C C . GLN B 1 30 ? -13.266 1.355 -8.5 1 97.81 30 GLN B C 1
ATOM 1596 O O . GLN B 1 30 ? -12.141 1.765 -8.812 1 97.81 30 GLN B O 1
ATOM 1601 N N . GLY B 1 31 ? -13.609 0.095 -8.125 1 96.44 31 GLY B N 1
ATOM 1602 C CA . GLY B 1 31 ? -12.5 -0.836 -8.18 1 96.44 31 GLY B CA 1
ATOM 1603 C C . GLY B 1 31 ? -12.898 -2.268 -7.871 1 96.44 31 GLY B C 1
ATOM 1604 O O . GLY B 1 31 ? -13.969 -2.717 -8.281 1 96.44 31 GLY B O 1
ATOM 1605 N N . SER B 1 32 ? -11.938 -3.012 -7.324 1 94.31 32 SER B N 1
ATOM 1606 C CA . SER B 1 32 ? -12.133 -4.426 -7.035 1 94.31 32 SER B CA 1
ATOM 1607 C C . SER B 1 32 ? -11.75 -4.754 -5.594 1 94.31 32 SER B C 1
ATOM 1609 O O . SER B 1 32 ? -10.805 -4.184 -5.055 1 94.31 32 SER B O 1
ATOM 1611 N N . TRP B 1 33 ? -12.609 -5.609 -5.062 1 95.31 33 TRP B N 1
ATOM 1612 C CA . TRP B 1 33 ? -12.477 -6.121 -3.703 1 95.31 33 TRP B CA 1
ATOM 1613 C C . TRP B 1 33 ? -12.148 -7.609 -3.713 1 95.31 33 TRP B C 1
ATOM 1615 O O . TRP B 1 33 ? -12.789 -8.391 -4.414 1 95.31 33 TRP B O 1
ATOM 1625 N N . LEU B 1 34 ? -11.062 -8 -2.951 1 93.81 34 LEU B N 1
ATOM 1626 C CA . LEU B 1 34 ? -10.609 -9.383 -2.947 1 93.81 34 LEU B CA 1
ATOM 1627 C C . LEU B 1 34 ? -10.445 -9.898 -1.521 1 93.81 34 LEU B C 1
ATOM 1629 O O . LEU B 1 34 ? -9.719 -9.305 -0.721 1 93.81 34 LEU B O 1
ATOM 1633 N N . GLU B 1 35 ? -11.156 -10.945 -1.16 1 93.19 35 GLU B N 1
ATOM 1634 C CA . GLU B 1 35 ? -11 -11.633 0.121 1 93.19 35 GLU B CA 1
ATOM 1635 C C . GLU B 1 35 ? -10.203 -12.922 -0.034 1 93.19 35 GLU B C 1
ATOM 1637 O O . GLU B 1 35 ? -10.141 -13.492 -1.124 1 93.19 35 GLU B O 1
ATOM 1642 N N . ARG B 1 36 ? -9.625 -13.312 1.098 1 90.75 36 ARG B N 1
ATOM 1643 C CA . ARG B 1 36 ? -8.812 -14.523 1.067 1 90.75 36 ARG B CA 1
ATOM 1644 C C . ARG B 1 36 ? -9.602 -15.695 0.495 1 90.75 36 ARG B C 1
ATOM 1646 O O . ARG B 1 36 ? -10.734 -15.953 0.915 1 90.75 36 ARG B O 1
ATOM 1653 N N . ASP B 1 37 ? -8.992 -16.375 -0.504 1 81.62 37 ASP B N 1
ATOM 1654 C CA . ASP B 1 37 ? -9.539 -17.578 -1.132 1 81.62 37 ASP B CA 1
ATOM 1655 C C . ASP B 1 37 ? -10.836 -17.266 -1.87 1 81.62 37 ASP B C 1
ATOM 1657 O O . ASP B 1 37 ? -11.641 -18.172 -2.119 1 81.62 37 ASP B O 1
ATOM 1661 N N . GLY B 1 38 ? -11.094 -16.031 -2.125 1 81.31 38 GLY B N 1
ATOM 1662 C CA . GLY B 1 38 ? -12.281 -15.648 -2.871 1 81.31 38 GLY B CA 1
ATOM 1663 C C . GLY B 1 38 ? -11.969 -15.094 -4.25 1 81.31 38 GLY B C 1
ATOM 1664 O O . GLY B 1 38 ? -10.812 -15.055 -4.66 1 81.31 38 GLY B O 1
ATOM 1665 N N . LEU B 1 39 ? -13.07 -14.742 -4.934 1 82.38 39 LEU B N 1
ATOM 1666 C CA . LEU B 1 39 ? -12.945 -14.055 -6.211 1 82.38 39 LEU B CA 1
ATOM 1667 C C . LEU B 1 39 ? -13.086 -12.547 -6.035 1 82.38 39 LEU B C 1
ATOM 1669 O O . LEU B 1 39 ? -13.758 -12.086 -5.113 1 82.38 39 LEU B O 1
ATOM 1673 N N . ALA B 1 40 ? -12.391 -11.898 -6.875 1 89.12 40 ALA B N 1
ATOM 1674 C CA . ALA B 1 40 ? -12.531 -10.445 -6.84 1 89.12 40 ALA B CA 1
ATOM 1675 C C . ALA B 1 40 ? -13.945 -10.023 -7.199 1 89.12 40 ALA B C 1
ATOM 1677 O O . ALA B 1 40 ? -14.562 -10.594 -8.109 1 89.12 40 ALA B O 1
ATOM 1678 N N . ILE B 1 41 ? -14.453 -9.039 -6.531 1 91.25 41 ILE B N 1
ATOM 1679 C CA . ILE B 1 41 ? -15.773 -8.5 -6.836 1 91.25 41 ILE B CA 1
ATOM 1680 C C . ILE B 1 41 ? -15.68 -6.988 -7.031 1 91.25 41 ILE B C 1
ATOM 1682 O O . ILE B 1 41 ? -14.734 -6.352 -6.566 1 91.25 41 ILE B O 1
ATOM 1686 N N . ASN B 1 42 ? -16.719 -6.477 -7.621 1 93.44 42 ASN B N 1
ATOM 1687 C CA . ASN B 1 42 ? -16.766 -5.035 -7.852 1 93.44 42 ASN B CA 1
ATOM 1688 C C . ASN B 1 42 ? -17 -4.27 -6.555 1 93.44 42 ASN B C 1
ATOM 1690 O O . ASN B 1 42 ? -17.781 -4.703 -5.703 1 93.44 42 ASN B O 1
ATOM 1694 N N . VAL B 1 43 ? -16.328 -3.158 -6.457 1 96.81 43 VAL B N 1
ATOM 1695 C CA . VAL B 1 43 ? -16.594 -2.229 -5.363 1 96.81 43 VAL B CA 1
ATOM 1696 C C . VAL B 1 43 ? -16.766 -0.817 -5.918 1 96.81 43 VAL B C 1
ATOM 1698 O O . VAL B 1 43 ? -16.062 -0.414 -6.844 1 96.81 43 VAL B O 1
ATOM 1701 N N . LYS B 1 44 ? -17.719 -0.119 -5.469 1 98 44 LYS B N 1
ATOM 1702 C CA . LYS B 1 44 ? -17.953 1.295 -5.738 1 98 44 LYS B CA 1
ATOM 1703 C C . LYS B 1 44 ? -18.109 2.084 -4.438 1 98 44 LYS B C 1
ATOM 1705 O O . LYS B 1 44 ? -18.531 1.535 -3.418 1 98 44 LYS B O 1
ATOM 1710 N N . GLY B 1 45 ? -17.719 3.359 -4.531 1 98.44 45 GLY B N 1
ATOM 1711 C CA . GLY B 1 45 ? -17.859 4.129 -3.305 1 98.44 45 GLY B CA 1
ATOM 1712 C C . GLY B 1 45 ? -17.781 5.629 -3.531 1 98.44 45 GLY B C 1
ATOM 1713 O O . GLY B 1 45 ? -17.562 6.082 -4.656 1 98.44 45 GLY B O 1
ATOM 1714 N N . MET B 1 46 ? -18.094 6.348 -2.506 1 98.38 46 MET B N 1
ATOM 1715 C CA . MET B 1 46 ? -17.984 7.801 -2.457 1 98.38 46 MET B CA 1
ATOM 1716 C C . MET B 1 46 ? -17.281 8.25 -1.181 1 98.38 46 MET B C 1
ATOM 1718 O O . MET B 1 46 ? -17.531 7.711 -0.103 1 98.38 46 MET B O 1
ATOM 1722 N N . THR B 1 47 ? -16.469 9.172 -1.32 1 98.56 47 THR B N 1
ATOM 1723 C CA . THR B 1 47 ? -15.758 9.75 -0.192 1 98.56 47 THR B CA 1
ATOM 1724 C C . THR B 1 47 ? -15.969 11.266 -0.137 1 98.56 47 THR B C 1
ATOM 1726 O O . THR B 1 47 ? -15.82 11.953 -1.148 1 98.56 47 THR B O 1
ATOM 1729 N N . LEU B 1 48 ? -16.297 11.766 0.955 1 98.44 48 LEU B N 1
ATOM 1730 C CA . LEU B 1 48 ? -16.438 13.195 1.21 1 98.44 48 LEU B CA 1
ATOM 1731 C C . LEU B 1 48 ? -15.391 13.672 2.221 1 98.44 48 LEU B C 1
ATOM 1733 O O . LEU B 1 48 ? -15.281 13.109 3.314 1 98.44 48 LEU B O 1
ATOM 1737 N N . VAL B 1 49 ? -14.633 14.609 1.843 1 97.5 49 VAL B N 1
ATOM 1738 C CA . VAL B 1 49 ? -13.625 15.203 2.721 1 97.5 49 VAL B CA 1
ATOM 1739 C C . VAL B 1 49 ? -14.039 16.625 3.105 1 97.5 49 VAL B C 1
ATOM 1741 O O . VAL B 1 49 ? -14.43 17.406 2.246 1 97.5 49 VAL B O 1
ATOM 1744 N N . ALA B 1 50 ? -13.922 16.922 4.406 1 97.19 50 ALA B N 1
ATOM 1745 C CA . ALA B 1 50 ? -14.18 18.266 4.918 1 97.19 50 ALA B CA 1
ATOM 1746 C C . ALA B 1 50 ? -13.117 18.688 5.93 1 97.19 50 ALA B C 1
ATOM 1748 O O . ALA B 1 50 ? -12.5 17.828 6.578 1 97.19 50 ALA B O 1
ATOM 1749 N N . TRP B 1 51 ? -12.922 19.969 6.016 1 94.88 51 TRP B N 1
ATOM 1750 C CA . TRP B 1 51 ? -11.969 20.562 6.953 1 94.88 51 TRP B CA 1
ATOM 1751 C C . TRP B 1 51 ? -12.625 21.625 7.809 1 94.88 51 TRP B C 1
ATOM 1753 O O . TRP B 1 51 ? -13.516 22.344 7.344 1 94.88 51 TRP B O 1
ATOM 1763 N N . ASN B 1 52 ? -12.156 21.656 8.984 1 93.31 52 ASN B N 1
ATOM 1764 C CA . ASN B 1 52 ? -12.57 22.797 9.797 1 93.31 52 ASN B CA 1
ATOM 1765 C C . ASN B 1 52 ? -11.422 23.781 10.008 1 93.31 52 ASN B C 1
ATOM 1767 O O . ASN B 1 52 ? -10.32 23.562 9.492 1 93.31 52 ASN B O 1
ATOM 1771 N N . ARG B 1 53 ? -11.672 24.906 10.75 1 86.62 53 ARG B N 1
ATOM 1772 C CA . ARG B 1 53 ? -10.719 26.016 10.852 1 86.62 53 ARG B CA 1
ATOM 1773 C C . ARG B 1 53 ? -9.578 25.672 11.797 1 86.62 53 ARG B C 1
ATOM 1775 O O . ARG B 1 53 ? -8.555 26.359 11.828 1 86.62 53 ARG B O 1
ATOM 1782 N N . ASP B 1 54 ? -9.586 24.578 12.492 1 88.31 54 ASP B N 1
ATOM 1783 C CA . ASP B 1 54 ? -8.586 24.234 13.5 1 88.31 54 ASP B CA 1
ATOM 1784 C C . ASP B 1 54 ? -7.73 23.062 13.047 1 88.31 54 ASP B C 1
ATOM 1786 O O . ASP B 1 54 ? -7.227 22.297 13.875 1 88.31 54 ASP B O 1
ATOM 1790 N N . ASN B 1 55 ? -7.617 22.812 11.766 1 89.94 55 ASN B N 1
ATOM 1791 C CA . ASN B 1 55 ? -6.75 21.812 11.156 1 89.94 55 ASN B CA 1
ATOM 1792 C C . ASN B 1 55 ? -7.258 20.391 11.414 1 89.94 55 ASN B C 1
ATOM 1794 O O . ASN B 1 55 ? -6.465 19.453 11.477 1 89.94 55 ASN B O 1
ATOM 1798 N N . TRP B 1 56 ? -8.547 20.359 11.672 1 95.19 56 TRP B N 1
ATOM 1799 C CA . TRP B 1 56 ? -9.211 19.062 11.742 1 95.19 56 TRP B CA 1
ATOM 1800 C C . TRP B 1 56 ? -9.867 18.719 10.406 1 95.19 56 TRP B C 1
ATOM 1802 O O . TRP B 1 56 ? -10.469 19.578 9.766 1 95.19 56 TRP B O 1
ATOM 1812 N N . PHE B 1 57 ? -9.656 17.469 10.062 1 96.12 57 PHE B N 1
ATOM 1813 C CA . PHE B 1 57 ? -10.391 17 8.898 1 96.12 57 PHE B CA 1
ATOM 1814 C C . PHE B 1 57 ? -11.359 15.883 9.273 1 96.12 57 PHE B C 1
ATOM 1816 O O . PHE B 1 57 ? -11.148 15.188 10.266 1 96.12 57 PHE B O 1
ATOM 1823 N N . THR B 1 58 ? -12.461 15.781 8.508 1 98.06 58 THR B N 1
ATOM 1824 C CA . THR B 1 58 ? -13.344 14.625 8.508 1 98.06 58 THR B CA 1
ATOM 1825 C C . THR B 1 58 ? -13.43 14.008 7.109 1 98.06 58 THR B C 1
ATOM 1827 O O . THR B 1 58 ? -13.352 14.727 6.109 1 98.06 58 THR B O 1
ATOM 1830 N N . MET B 1 59 ? -13.469 12.773 7.047 1 98.31 59 MET B N 1
ATOM 1831 C CA . MET B 1 59 ? -13.648 12.031 5.801 1 98.31 59 MET B CA 1
ATOM 1832 C C . MET B 1 59 ? -14.664 10.898 5.98 1 98.31 59 MET B C 1
ATOM 1834 O O . MET B 1 59 ? -14.57 10.125 6.934 1 98.31 59 MET B O 1
ATOM 1838 N N . ALA B 1 60 ? -15.641 10.922 5.18 1 98.69 60 ALA B N 1
ATOM 1839 C CA . ALA B 1 60 ? -16.656 9.867 5.184 1 98.69 60 ALA B CA 1
ATOM 1840 C C . ALA B 1 60 ? -16.641 9.086 3.871 1 98.69 60 ALA B C 1
ATOM 1842 O O . ALA B 1 60 ? -16.656 9.688 2.791 1 98.69 60 ALA B O 1
ATOM 1843 N N . THR B 1 61 ? -16.562 7.77 3.963 1 98.62 61 THR B N 1
ATOM 1844 C CA . THR B 1 61 ? -16.562 6.898 2.793 1 98.62 61 THR B CA 1
ATOM 1845 C C . THR B 1 61 ? -17.625 5.812 2.924 1 98.62 61 THR B C 1
ATOM 1847 O O . THR B 1 61 ? -17.781 5.215 3.99 1 98.62 61 THR B O 1
ATOM 1850 N N . LYS B 1 62 ? -18.344 5.664 1.94 1 98.75 62 LYS B N 1
ATOM 1851 C CA . LYS B 1 62 ? -19.234 4.52 1.823 1 98.75 62 LYS B CA 1
ATOM 1852 C C . LYS B 1 62 ? -18.844 3.627 0.651 1 98.75 62 LYS B C 1
ATOM 1854 O O . LYS B 1 62 ? -18.656 4.109 -0.468 1 98.75 62 LYS B O 1
ATOM 1859 N N . LEU B 1 63 ? -18.672 2.34 0.897 1 98.69 63 LEU B N 1
ATOM 1860 C CA . LEU B 1 63 ? -18.391 1.337 -0.125 1 98.69 63 LEU B CA 1
ATOM 1861 C C . LEU B 1 63 ? -19.594 0.41 -0.321 1 98.69 63 LEU B C 1
ATOM 1863 O O . LEU B 1 63 ? -20.156 -0.087 0.652 1 98.69 63 LEU B O 1
ATOM 1867 N N . ILE B 1 64 ? -19.984 0.199 -1.522 1 98.5 64 ILE B N 1
ATOM 1868 C CA . ILE B 1 64 ? -21.016 -0.767 -1.867 1 98.5 64 ILE B CA 1
ATOM 1869 C C . ILE B 1 64 ? -20.453 -1.804 -2.836 1 98.5 64 ILE B C 1
ATOM 1871 O O . ILE B 1 64 ? -19.438 -1.56 -3.498 1 98.5 64 ILE B O 1
ATOM 1875 N N . PHE B 1 65 ? -21.141 -2.965 -2.934 1 96.38 65 PHE B N 1
ATOM 1876 C CA . PHE B 1 65 ? -20.641 -4.102 -3.699 1 96.38 65 PHE B CA 1
ATOM 1877 C C . PHE B 1 65 ? -21.703 -4.621 -4.656 1 96.38 65 PHE B C 1
ATOM 1879 O O . PHE B 1 65 ? -22.281 -5.684 -4.43 1 96.38 65 PHE B O 1
ATOM 1886 N N . PRO B 1 66 ? -21.75 -3.891 -5.75 1 94.06 66 PRO B N 1
ATOM 1887 C CA . PRO B 1 66 ? -22.797 -4.289 -6.691 1 94.06 66 PRO B CA 1
ATOM 1888 C C . PRO B 1 66 ? -22.625 -5.715 -7.203 1 94.06 66 PRO B C 1
ATOM 1890 O O . PRO B 1 66 ? -21.5 -6.137 -7.5 1 94.06 66 PRO B O 1
ATOM 1893 N N . GLY B 1 67 ? -23.734 -6.461 -7.285 1 88.56 67 GLY B N 1
ATOM 1894 C CA . GLY B 1 67 ? -23.719 -7.805 -7.836 1 88.56 67 GLY B CA 1
ATOM 1895 C C . GLY B 1 67 ? -23.281 -8.859 -6.828 1 88.56 67 GLY B C 1
ATOM 1896 O O . GLY B 1 67 ? -23.016 -10 -7.195 1 88.56 67 GLY B O 1
ATOM 1897 N N . SER B 1 68 ? -23.047 -8.477 -5.613 1 89.12 68 SER B N 1
ATOM 1898 C CA . SER B 1 68 ? -22.656 -9.414 -4.566 1 89.12 68 SER B CA 1
ATOM 1899 C C . SER B 1 68 ? -23.531 -9.273 -3.336 1 89.12 68 SER B C 1
ATOM 1901 O O . SER B 1 68 ? -24.312 -8.32 -3.232 1 89.12 68 SER B O 1
ATOM 1903 N N . ASP B 1 69 ? -23.438 -10.258 -2.426 1 91.31 69 ASP B N 1
ATOM 1904 C CA . ASP B 1 69 ? -24.203 -10.227 -1.181 1 91.31 69 ASP B CA 1
ATOM 1905 C C . ASP B 1 69 ? -23.375 -9.641 -0.043 1 91.31 69 ASP B C 1
ATOM 1907 O O . ASP B 1 69 ? -23.766 -9.703 1.122 1 91.31 69 ASP B O 1
ATOM 1911 N N . ARG B 1 70 ? -22.297 -9.078 -0.378 1 92.5 70 ARG B N 1
ATOM 1912 C CA . ARG B 1 70 ? -21.453 -8.5 0.671 1 92.5 70 ARG B CA 1
ATOM 1913 C C . ARG B 1 70 ? -22.078 -7.242 1.251 1 92.5 70 ARG B C 1
ATOM 1915 O O . ARG B 1 70 ? -22.625 -6.418 0.513 1 92.5 70 ARG B O 1
ATOM 1922 N N . ALA B 1 71 ? -21.969 -7.078 2.521 1 96.44 71 ALA B N 1
ATOM 1923 C CA . ALA B 1 71 ? -22.516 -5.906 3.205 1 96.44 71 ALA B CA 1
ATOM 1924 C C . ALA B 1 71 ? -21.75 -4.645 2.836 1 96.44 71 ALA B C 1
ATOM 1926 O O . ALA B 1 71 ? -20.531 -4.684 2.652 1 96.44 71 ALA B O 1
ATOM 1927 N N . ASP B 1 72 ? -22.5 -3.518 2.773 1 98.12 72 ASP B N 1
ATOM 1928 C CA . ASP B 1 72 ? -21.859 -2.219 2.561 1 98.12 72 ASP B CA 1
ATOM 1929 C C . ASP B 1 72 ? -20.906 -1.886 3.699 1 98.12 72 ASP B C 1
ATOM 1931 O O . ASP B 1 72 ? -21.062 -2.381 4.816 1 98.12 72 ASP B O 1
ATOM 1935 N N . ILE B 1 73 ? -19.938 -1.065 3.4 1 98.5 73 ILE B N 1
ATOM 1936 C CA . ILE B 1 73 ? -18.984 -0.604 4.41 1 98.5 73 ILE B CA 1
ATOM 1937 C C . ILE B 1 73 ? -19.078 0.914 4.547 1 98.5 73 ILE B C 1
ATOM 1939 O O . ILE B 1 73 ? -19.094 1.636 3.547 1 98.5 73 ILE B O 1
ATOM 1943 N N . ALA B 1 74 ? -19.188 1.389 5.762 1 98.81 74 ALA B N 1
ATOM 1944 C CA . ALA B 1 74 ? -19.203 2.812 6.082 1 98.81 74 ALA B CA 1
ATOM 1945 C C . ALA B 1 74 ? -18 3.186 6.941 1 98.81 74 ALA B C 1
ATOM 1947 O O . ALA B 1 74 ? -17.75 2.555 7.973 1 98.81 74 ALA B O 1
ATOM 1948 N N . LEU B 1 75 ? -17.281 4.18 6.508 1 98.62 75 LEU B N 1
ATOM 1949 C CA . LEU B 1 75 ? -16.078 4.656 7.188 1 98.62 75 LEU B CA 1
ATOM 1950 C C . LEU B 1 75 ? -16.203 6.133 7.547 1 98.62 75 LEU B C 1
ATOM 1952 O O . LEU B 1 75 ? -16.484 6.965 6.68 1 98.62 75 LEU B O 1
ATOM 1956 N N . GLN B 1 76 ? -16.016 6.445 8.797 1 98.75 76 GLN B N 1
ATOM 1957 C CA . GLN B 1 76 ? -16.031 7.832 9.258 1 98.75 76 GLN B CA 1
ATOM 1958 C C . GLN B 1 76 ? -14.711 8.195 9.93 1 98.75 76 GLN B C 1
ATOM 1960 O O . GLN B 1 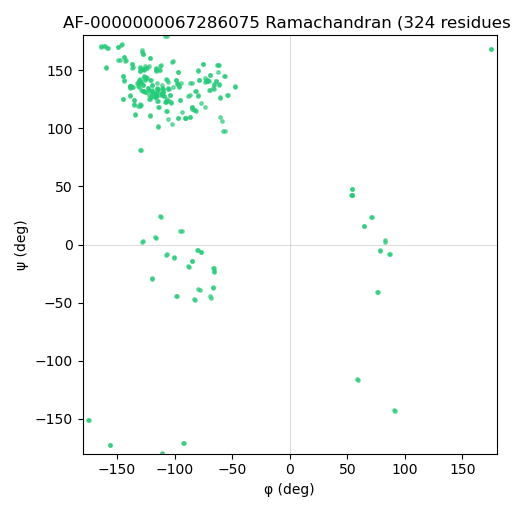76 ? -14.438 7.758 11.055 1 98.75 76 GLN B O 1
ATOM 1965 N N . TYR B 1 77 ? -13.992 9.023 9.273 1 98.56 77 TYR B N 1
ATOM 1966 C CA . TYR B 1 77 ? -12.688 9.453 9.758 1 98.56 77 TYR B CA 1
ATOM 1967 C C . TYR B 1 77 ? -12.781 10.812 10.453 1 98.56 77 TYR B C 1
ATOM 1969 O O . TYR B 1 77 ? -13.508 11.695 9.992 1 98.56 77 TYR B O 1
ATOM 1977 N N . LYS B 1 78 ? -12.047 10.953 11.5 1 98.31 78 LYS B N 1
ATOM 1978 C CA . LYS B 1 78 ? -11.727 12.242 12.102 1 98.31 78 LYS B CA 1
ATOM 1979 C C . LYS B 1 78 ? -10.242 12.328 12.469 1 98.31 78 LYS B C 1
ATOM 1981 O O . LYS B 1 78 ? -9.734 11.477 13.203 1 98.31 78 LYS B O 1
ATOM 1986 N N . GLY B 1 79 ? -9.594 13.305 11.883 1 97.88 79 GLY B N 1
ATOM 1987 C CA . GLY B 1 79 ? -8.164 13.414 12.148 1 97.88 79 GLY B CA 1
ATOM 1988 C C . GLY B 1 79 ? -7.668 14.844 12.164 1 97.88 79 GLY B C 1
ATOM 1989 O O . GLY B 1 79 ? -8.445 15.781 11.945 1 97.88 79 GLY B O 1
ATOM 1990 N N . ARG B 1 80 ? -6.445 14.992 12.555 1 95.56 80 ARG B N 1
ATOM 1991 C CA . ARG B 1 80 ? -5.805 16.297 12.633 1 95.56 80 ARG B CA 1
ATOM 1992 C C . ARG B 1 80 ? -4.484 16.312 11.867 1 95.56 80 ARG B C 1
ATOM 1994 O O . ARG B 1 80 ? -3.705 15.359 11.961 1 95.56 80 ARG B O 1
ATOM 2001 N N . LEU B 1 81 ? -4.375 17.312 11.094 1 92.31 81 LEU B N 1
ATOM 2002 C CA . LEU B 1 81 ? -3.137 17.531 10.352 1 92.31 81 LEU B CA 1
ATOM 2003 C C . LEU B 1 81 ? -2.703 19 10.453 1 92.31 81 LEU B C 1
ATOM 2005 O O . LEU B 1 81 ? -3.334 19.875 9.859 1 92.31 81 LEU B O 1
ATOM 2009 N N . ASP B 1 82 ? -1.604 19.203 11.141 1 87.69 82 ASP B N 1
ATOM 2010 C CA . ASP B 1 82 ? -1.125 20.562 11.336 1 87.69 82 ASP B CA 1
ATOM 2011 C C . ASP B 1 82 ? -0.478 21.109 10.07 1 87.69 82 ASP B C 1
ATOM 2013 O O . ASP B 1 82 ? 0.045 20.344 9.258 1 87.69 82 ASP B O 1
ATOM 2017 N N . VAL B 1 83 ? -0.512 22.438 10.023 1 78.69 83 VAL B N 1
ATOM 2018 C CA . VAL B 1 83 ? 0.105 23.094 8.875 1 78.69 83 VAL B CA 1
ATOM 2019 C C . VAL B 1 83 ? 1.59 22.75 8.82 1 78.69 83 VAL B C 1
ATOM 2021 O O . VAL B 1 83 ? 2.301 22.859 9.82 1 78.69 83 VAL B O 1
ATOM 2024 N N . GLY B 1 84 ? 1.95 22.25 7.664 1 76.44 84 GLY B N 1
ATOM 2025 C CA . GLY B 1 84 ? 3.355 21.938 7.457 1 76.44 84 GLY B CA 1
ATOM 2026 C C . GLY B 1 84 ? 3.732 20.547 7.922 1 76.44 84 GLY B C 1
ATOM 2027 O O . GLY B 1 84 ? 4.863 20.109 7.715 1 76.44 84 GLY B O 1
ATOM 2028 N N . ALA B 1 85 ? 2.773 19.922 8.594 1 84.81 85 ALA B N 1
ATOM 2029 C CA . ALA B 1 85 ? 3.061 18.578 9.07 1 84.81 85 ALA B CA 1
ATOM 2030 C C . ALA B 1 85 ? 2.912 17.547 7.953 1 84.81 85 ALA B C 1
ATOM 2032 O O . ALA B 1 85 ? 2.094 17.734 7.047 1 84.81 85 ALA B O 1
ATOM 2033 N N . ARG B 1 86 ? 3.725 16.453 8.039 1 86.69 86 ARG B N 1
ATOM 2034 C CA . ARG B 1 86 ? 3.648 15.383 7.047 1 86.69 86 ARG B CA 1
ATOM 2035 C C . ARG B 1 86 ? 2.979 14.141 7.621 1 86.69 86 ARG B C 1
ATOM 2037 O O . ARG B 1 86 ? 2.764 13.164 6.906 1 86.69 86 ARG B O 1
ATOM 2044 N N . GLN B 1 87 ? 2.801 14.25 8.828 1 93 87 GLN B N 1
ATOM 2045 C CA . GLN B 1 87 ? 2.172 13.125 9.508 1 93 87 GLN B CA 1
ATOM 2046 C C . GLN B 1 87 ? 0.929 13.57 10.273 1 93 87 GLN B C 1
ATOM 2048 O O . GLN B 1 87 ? 0.863 14.703 10.758 1 93 87 GLN B O 1
ATOM 2053 N N . TYR B 1 88 ? -0.054 12.719 10.297 1 94.44 88 TYR B N 1
ATOM 2054 C CA . TYR B 1 88 ? -1.27 12.992 11.055 1 94.44 88 TYR B CA 1
ATOM 2055 C C . TYR B 1 88 ? -1.809 11.727 11.695 1 94.44 88 TYR B C 1
ATOM 2057 O O . TYR B 1 88 ? -1.397 10.617 11.344 1 94.44 88 TYR B O 1
ATOM 2065 N N . THR B 1 89 ? -2.59 11.914 12.719 1 97 89 THR B N 1
ATOM 2066 C CA . THR B 1 89 ? -3.312 10.82 13.359 1 97 89 THR B CA 1
ATOM 2067 C C . THR B 1 89 ? -4.816 10.961 13.133 1 97 89 THR B C 1
ATOM 2069 O O . THR B 1 89 ? -5.301 12.055 12.82 1 97 89 THR B O 1
ATOM 2072 N N . PHE B 1 90 ? -5.488 9.812 13.188 1 98.25 90 PHE B N 1
ATOM 2073 C CA . PHE B 1 90 ? -6.938 9.867 13.023 1 98.25 90 PHE B CA 1
ATOM 2074 C C . PHE B 1 90 ? -7.613 8.758 13.82 1 98.25 90 PHE B C 1
ATOM 2076 O O . PHE B 1 90 ? -6.961 7.789 14.227 1 98.25 90 PHE B O 1
ATOM 2083 N N . LEU B 1 91 ? -8.859 9.008 14.07 1 98.56 91 LEU B N 1
ATOM 2084 C CA . LEU B 1 91 ? -9.797 7.973 14.508 1 98.56 91 LEU B CA 1
ATOM 2085 C C . LEU B 1 91 ? -10.758 7.602 13.391 1 98.56 91 LEU B C 1
ATOM 2087 O O . LEU B 1 91 ? -11.156 8.461 12.594 1 98.56 91 LEU B O 1
ATOM 2091 N N . LEU B 1 92 ? -11.047 6.332 13.328 1 98.44 92 LEU B N 1
ATOM 2092 C CA . LEU B 1 92 ? -11.945 5.809 12.305 1 98.44 92 LEU B CA 1
ATOM 2093 C C . LEU B 1 92 ? -13.023 4.922 12.93 1 98.44 92 LEU B C 1
ATOM 2095 O O . LEU B 1 92 ? -12.711 3.992 13.672 1 98.44 92 LEU B O 1
ATOM 2099 N N . GLN B 1 93 ? -14.234 5.359 12.734 1 98.5 93 GLN B N 1
ATOM 2100 C CA . GLN B 1 93 ? -15.344 4.449 13 1 98.5 93 GLN B CA 1
ATOM 2101 C C . GLN B 1 93 ? -15.656 3.59 11.781 1 98.5 93 GLN B C 1
ATOM 2103 O O . GLN B 1 93 ? -16.094 4.105 10.75 1 98.5 93 GLN B O 1
ATOM 2108 N N . HIS B 1 94 ? -15.359 2.312 11.852 1 97.88 94 HIS B N 1
ATOM 2109 C CA . HIS B 1 94 ? -15.609 1.312 10.82 1 97.88 94 HIS B CA 1
ATOM 2110 C C . HIS B 1 94 ? -16.812 0.442 11.18 1 97.88 94 HIS B C 1
ATOM 2112 O O . HIS B 1 94 ? -16.797 -0.267 12.188 1 97.88 94 HIS B O 1
ATOM 2118 N N . ASN B 1 95 ? -17.812 0.427 10.297 1 97.69 95 ASN B N 1
ATOM 2119 C CA . ASN B 1 95 ? -19.062 -0.195 10.719 1 97.69 95 ASN B CA 1
ATOM 2120 C C . ASN B 1 95 ? -18.891 -1.694 10.945 1 97.69 95 ASN B C 1
ATOM 2122 O O . ASN B 1 95 ? -19.672 -2.311 11.664 1 97.69 95 ASN B O 1
ATOM 2126 N N . ILE B 1 96 ? -17.922 -2.295 10.352 1 95.62 96 ILE B N 1
ATOM 2127 C CA . ILE B 1 96 ? -17.703 -3.73 10.484 1 95.62 96 ILE B CA 1
ATOM 2128 C C . ILE B 1 96 ? -16.609 -3.988 11.531 1 95.62 96 ILE B C 1
ATOM 2130 O O . ILE B 1 96 ? -16.781 -4.828 12.422 1 95.62 96 ILE B O 1
ATOM 2134 N N . LEU B 1 97 ? -15.469 -3.23 11.516 1 96.5 97 LEU B N 1
ATOM 2135 C CA . LEU B 1 97 ? -14.312 -3.492 12.359 1 96.5 97 LEU B CA 1
ATOM 2136 C C . LEU B 1 97 ? -14.453 -2.787 13.703 1 96.5 97 LEU B C 1
ATOM 2138 O O . LEU B 1 97 ? -13.758 -3.121 14.664 1 96.5 97 LEU B O 1
ATOM 2142 N N . GLY B 1 98 ? -15.352 -1.754 13.805 1 97.38 98 GLY B N 1
ATOM 2143 C CA . GLY B 1 98 ? -15.508 -1.01 15.039 1 97.38 98 GLY B CA 1
ATOM 2144 C C . GLY B 1 98 ? -14.602 0.199 15.133 1 97.38 98 GLY B C 1
ATOM 2145 O O . GLY B 1 98 ? -14.43 0.935 14.164 1 97.38 98 GLY B O 1
ATOM 2146 N N . GLN B 1 99 ? -14.086 0.452 16.375 1 98.31 99 GLN B N 1
ATOM 2147 C CA . GLN B 1 99 ? -13.234 1.607 16.641 1 98.31 99 GLN B CA 1
ATOM 2148 C C . GLN B 1 99 ? -11.797 1.343 16.188 1 98.31 99 GLN B C 1
ATOM 2150 O O . GLN B 1 99 ? -11.195 0.348 16.578 1 98.31 99 GLN B O 1
ATOM 2155 N N . VAL B 1 100 ? -11.359 2.264 15.43 1 98.56 100 VAL B N 1
ATOM 2156 C CA . VAL B 1 100 ? -10.062 2.1 14.789 1 98.56 100 VAL B CA 1
ATOM 2157 C C . VAL B 1 100 ? -9.211 3.348 15.016 1 98.56 100 VAL B C 1
ATOM 2159 O O . VAL B 1 100 ? -9.727 4.469 14.984 1 98.56 100 VAL B O 1
ATOM 2162 N N . GLU B 1 101 ? -7.938 3.203 15.273 1 98.44 101 GLU B N 1
ATOM 2163 C CA . GLU B 1 101 ? -6.953 4.281 15.312 1 98.44 101 GLU B CA 1
ATOM 2164 C C . GLU B 1 101 ? -5.945 4.148 14.172 1 98.44 101 GLU B C 1
ATOM 2166 O O . GLU B 1 101 ? -5.699 3.045 13.68 1 98.44 101 GLU B O 1
ATOM 2171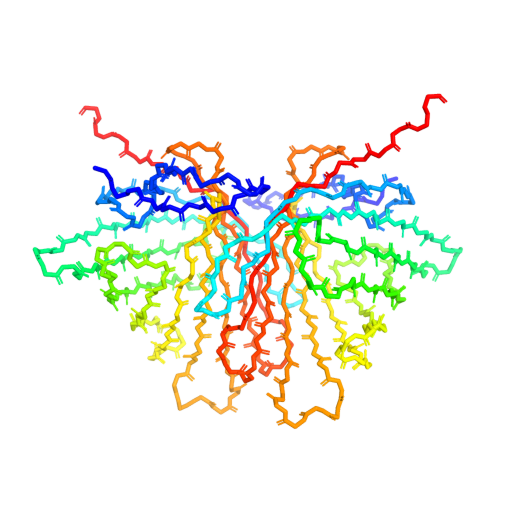 N N . GLY B 1 102 ? -5.461 5.336 13.758 1 98.25 102 GLY B N 1
ATOM 2172 C CA . GLY B 1 102 ? -4.488 5.23 12.688 1 98.25 102 GLY B CA 1
ATOM 2173 C C . GLY B 1 102 ? -3.621 6.465 12.539 1 98.25 102 GLY B C 1
ATOM 2174 O O . GLY B 1 102 ? -3.814 7.453 13.258 1 98.25 102 GLY B O 1
ATOM 2175 N N . GLU B 1 103 ? -2.633 6.305 11.719 1 98.31 103 GLU B N 1
ATOM 2176 C CA . GLU B 1 103 ? -1.746 7.391 11.32 1 98.31 103 GLU B CA 1
ATOM 2177 C C . GLU B 1 103 ? -1.595 7.449 9.797 1 98.31 103 GLU B C 1
ATOM 2179 O O . GLU B 1 103 ? -1.822 6.453 9.109 1 98.31 103 GLU B O 1
ATOM 2184 N N . GLY B 1 104 ? -1.325 8.672 9.344 1 97.06 104 GLY B N 1
ATOM 2185 C CA . GLY B 1 104 ? -1.068 8.898 7.93 1 97.06 104 GLY B CA 1
ATOM 2186 C C . GLY B 1 104 ? 0.202 9.688 7.672 1 97.06 104 GLY B C 1
ATOM 2187 O O . GLY B 1 104 ? 0.558 10.57 8.445 1 97.06 104 GLY B O 1
ATOM 2188 N N . TRP B 1 105 ? 0.911 9.281 6.648 1 96.19 105 TRP B N 1
ATOM 2189 C CA . TRP B 1 105 ? 2.115 9.953 6.176 1 96.19 105 TRP B CA 1
ATOM 2190 C C . TRP B 1 105 ? 1.908 10.516 4.773 1 96.19 105 TRP B C 1
ATOM 2192 O O . TRP B 1 105 ? 1.446 9.812 3.875 1 96.19 105 TRP B O 1
ATOM 2202 N N . ILE B 1 106 ? 2.268 11.758 4.66 1 93.19 106 ILE B N 1
ATOM 2203 C CA . ILE B 1 106 ? 2.141 12.445 3.379 1 93.19 106 ILE B CA 1
ATOM 2204 C C . ILE B 1 106 ? 3.479 12.414 2.645 1 93.19 106 ILE B C 1
ATOM 2206 O O . ILE B 1 106 ? 4.43 13.086 3.053 1 93.19 106 ILE B O 1
ATOM 2210 N N . GLY B 1 107 ? 3.52 11.617 1.582 1 91.75 107 GLY B N 1
ATOM 2211 C CA . GLY B 1 107 ? 4.695 11.578 0.728 1 91.75 107 GLY B CA 1
ATOM 2212 C C . GLY B 1 107 ? 4.613 12.547 -0.442 1 91.75 107 GLY B C 1
ATOM 2213 O O . GLY B 1 107 ? 3.717 13.391 -0.492 1 91.75 107 GLY B O 1
ATOM 2214 N N . LEU B 1 108 ? 5.543 12.422 -1.328 1 89.31 108 LEU B N 1
ATOM 2215 C CA . LEU B 1 108 ? 5.59 13.32 -2.48 1 89.31 108 LEU B CA 1
ATOM 2216 C C . LEU B 1 108 ? 4.43 13.047 -3.428 1 89.31 108 LEU B C 1
ATOM 2218 O O . LEU B 1 108 ? 3.738 13.977 -3.854 1 89.31 108 LEU B O 1
ATOM 2222 N N . ASP B 1 109 ? 4.203 11.75 -3.674 1 92.56 109 ASP B N 1
ATOM 2223 C CA . ASP B 1 109 ? 3.15 11.398 -4.625 1 92.56 109 ASP B CA 1
ATOM 2224 C C . ASP B 1 109 ? 2.182 10.383 -4.023 1 92.56 109 ASP B C 1
ATOM 2226 O O . ASP B 1 109 ? 1.243 9.945 -4.691 1 92.56 109 ASP B O 1
ATOM 2230 N N . THR B 1 110 ? 2.43 10.055 -2.787 1 96.12 110 THR B N 1
ATOM 2231 C CA . THR B 1 110 ? 1.598 9.023 -2.176 1 96.12 110 THR B CA 1
ATOM 2232 C C . THR B 1 110 ? 1.244 9.391 -0.739 1 96.12 110 THR B C 1
ATOM 2234 O O . THR B 1 110 ? 2.092 9.891 0.006 1 96.12 110 THR B O 1
ATOM 2237 N N . ILE B 1 111 ? 0.022 9.227 -0.386 1 96.75 111 ILE B N 1
ATOM 2238 C CA . ILE B 1 111 ? -0.383 9.227 1.016 1 96.75 111 ILE B CA 1
ATOM 2239 C C . ILE B 1 111 ? -0.448 7.785 1.529 1 96.75 111 ILE B C 1
ATOM 2241 O O . ILE B 1 111 ? -1.085 6.93 0.913 1 96.75 111 ILE B O 1
ATOM 2245 N N . VAL B 1 112 ? 0.268 7.504 2.598 1 98.31 112 VAL B N 1
ATOM 2246 C CA . VAL B 1 112 ? 0.244 6.184 3.219 1 98.31 112 VAL B CA 1
ATOM 2247 C C . VAL B 1 112 ? -0.482 6.258 4.559 1 98.31 112 VAL B C 1
ATOM 2249 O O . VAL B 1 112 ? -0.174 7.113 5.395 1 98.31 112 VAL B O 1
ATOM 2252 N N . GLN B 1 113 ? -1.46 5.383 4.73 1 98.31 113 GLN B N 1
ATOM 2253 C CA . GLN B 1 113 ? -2.178 5.297 6 1 98.31 113 GLN B CA 1
ATOM 2254 C C . GLN B 1 113 ? -2.029 3.914 6.625 1 98.31 113 GLN B C 1
ATOM 2256 O O . GLN B 1 113 ? -2.043 2.902 5.922 1 98.31 113 GLN B O 1
ATOM 2261 N N . ARG B 1 114 ? -1.822 3.84 7.859 1 98.56 114 ARG B N 1
ATOM 2262 C CA . ARG B 1 114 ? -1.802 2.643 8.695 1 98.56 114 ARG B CA 1
ATOM 2263 C C . ARG B 1 114 ? -2.807 2.752 9.836 1 98.56 114 ARG B C 1
ATOM 2265 O O . ARG B 1 114 ? -2.922 3.803 10.469 1 98.56 114 ARG B O 1
ATOM 2272 N N . TYR B 1 115 ? -3.578 1.671 10.055 1 98.62 115 TYR B N 1
ATOM 2273 C CA . TYR B 1 115 ? -4.559 1.734 11.133 1 98.62 115 TYR B CA 1
ATOM 2274 C C . TYR B 1 115 ? -4.699 0.383 11.828 1 98.62 115 TYR B C 1
ATOM 2276 O O . TYR B 1 115 ? -4.266 -0.642 11.289 1 98.62 115 TYR B O 1
ATOM 2284 N N . TRP B 1 116 ? -5.25 0.407 13.023 1 98.38 116 TRP B N 1
ATOM 2285 C CA . TRP B 1 116 ? -5.441 -0.811 13.805 1 98.38 116 TRP B CA 1
ATOM 2286 C C . TRP B 1 116 ? -6.727 -0.737 14.617 1 98.38 116 TRP B C 1
ATOM 2288 O O . TRP B 1 116 ? -7.109 0.337 15.094 1 98.38 116 TRP B O 1
ATOM 2298 N N . VAL B 1 117 ? -7.348 -1.891 14.742 1 98.38 117 VAL B N 1
ATOM 2299 C CA . VAL B 1 117 ? -8.617 -1.994 15.453 1 98.38 117 VAL B CA 1
ATOM 2300 C C . VAL B 1 117 ? -8.359 -2.07 16.953 1 98.38 117 VAL B C 1
ATOM 2302 O O . VAL B 1 117 ? -7.484 -2.816 17.406 1 98.38 117 VAL B O 1
ATOM 2305 N N . LEU B 1 118 ? -9.117 -1.241 17.656 1 97.25 118 LEU B N 1
ATOM 2306 C CA . LEU B 1 118 ? -8.953 -1.205 19.109 1 97.25 118 LEU B CA 1
ATOM 2307 C C . LEU B 1 118 ? -9.672 -2.379 19.766 1 97.25 118 LEU B C 1
ATOM 2309 O O . LEU B 1 118 ? -10.773 -2.75 19.359 1 97.25 118 LEU B O 1
ATOM 2313 N N . SER B 1 119 ? -9.086 -2.969 20.812 1 92.75 119 SER B N 1
ATOM 2314 C CA . SER B 1 119 ? -9.656 -4.043 21.609 1 92.75 119 SER B CA 1
ATOM 2315 C C . SER B 1 119 ? -10.094 -5.215 20.75 1 92.75 119 SER B C 1
ATOM 2317 O O . SER B 1 119 ? -11.195 -5.746 20.906 1 92.75 119 SER B O 1
ATOM 2319 N N . ASP B 1 120 ? -9.297 -5.559 19.812 1 92.56 120 ASP B N 1
ATOM 2320 C CA . ASP B 1 120 ? -9.617 -6.613 18.859 1 92.56 120 ASP B CA 1
ATOM 2321 C C . ASP B 1 120 ? -8.797 -7.871 19.125 1 92.56 120 ASP B C 1
ATOM 2323 O O . ASP B 1 120 ? -7.566 -7.836 19.094 1 92.56 120 ASP B O 1
ATOM 2327 N N . ARG B 1 121 ? -9.469 -8.984 19.328 1 92.75 121 ARG B N 1
ATOM 2328 C CA . ARG B 1 121 ? -8.797 -10.242 19.656 1 92.75 121 ARG B CA 1
ATOM 2329 C C . ARG B 1 121 ? -7.953 -10.734 18.484 1 92.75 121 ARG B C 1
ATOM 2331 O O . ARG B 1 121 ? -6.867 -11.281 18.688 1 92.75 121 ARG B O 1
ATOM 2338 N N . GLU B 1 122 ? -8.445 -10.539 17.312 1 93.56 122 GLU B N 1
ATOM 2339 C CA . GLU B 1 122 ? -7.75 -11.016 16.125 1 93.56 122 GLU B CA 1
ATOM 2340 C C . GLU B 1 122 ? -6.613 -10.07 15.727 1 93.56 122 GLU B C 1
ATOM 2342 O O . GLU B 1 122 ? -5.852 -10.359 14.805 1 93.56 122 GLU B O 1
ATOM 2347 N N . ARG B 1 123 ? -6.473 -8.906 16.453 1 94.19 123 ARG B N 1
ATOM 2348 C CA . ARG B 1 123 ? -5.438 -7.914 16.172 1 94.19 123 ARG B CA 1
ATOM 2349 C C . ARG B 1 123 ? -5.484 -7.473 14.711 1 94.19 123 ARG B C 1
ATOM 2351 O O . ARG B 1 123 ? -4.465 -7.492 14.023 1 94.19 123 ARG B O 1
ATOM 2358 N N . ARG B 1 124 ? -6.754 -7.18 14.359 1 97.69 124 ARG B N 1
ATOM 2359 C CA . ARG B 1 124 ? -6.914 -6.746 12.977 1 97.69 124 ARG B CA 1
ATOM 2360 C C . ARG B 1 124 ? -6.34 -5.348 12.766 1 97.69 124 ARG B C 1
ATOM 2362 O O . ARG B 1 124 ? -6.406 -4.504 13.664 1 97.69 124 ARG B O 1
ATOM 2369 N N . SER B 1 125 ? -5.68 -5.098 11.625 1 97.88 125 SER B N 1
ATOM 2370 C CA . SER B 1 125 ? -5.07 -3.84 11.203 1 97.88 125 SER B CA 1
ATOM 2371 C C . SER B 1 125 ? -5.098 -3.689 9.688 1 97.88 125 SER B C 1
ATOM 2373 O O . SER B 1 125 ? -5.562 -4.586 8.977 1 97.88 125 SER B O 1
ATOM 2375 N N . GLY B 1 126 ? -4.766 -2.531 9.234 1 98.12 126 GLY B N 1
ATOM 2376 C CA . GLY B 1 126 ? -4.789 -2.332 7.793 1 98.12 126 GLY B CA 1
ATOM 2377 C C . GLY B 1 126 ? -3.912 -1.183 7.336 1 98.12 126 GLY B C 1
ATOM 2378 O O . GLY B 1 126 ? -3.336 -0.468 8.156 1 98.12 126 GLY B O 1
ATOM 2379 N N . PHE B 1 127 ? -3.746 -1.146 6.039 1 98.62 127 PHE B N 1
ATOM 2380 C CA . PHE B 1 127 ? -3.039 -0.043 5.402 1 98.62 127 PHE B CA 1
ATOM 2381 C C . PHE B 1 127 ? -3.768 0.413 4.145 1 98.62 127 PHE B C 1
ATOM 2383 O O . PHE B 1 127 ? -4.57 -0.334 3.582 1 98.62 127 PHE B O 1
ATOM 2390 N N . GLU B 1 128 ? -3.537 1.652 3.789 1 98.5 128 GLU B N 1
ATOM 2391 C CA . GLU B 1 128 ? -3.986 2.246 2.535 1 98.5 128 GLU B CA 1
ATOM 2392 C C . GLU B 1 128 ? -2.889 3.092 1.898 1 98.5 128 GLU B C 1
ATOM 2394 O O . GLU B 1 128 ? -2.168 3.811 2.596 1 98.5 128 GLU B O 1
ATOM 2399 N N . THR B 1 129 ? -2.734 2.924 0.627 1 98.75 129 THR B N 1
ATOM 2400 C CA . THR B 1 129 ? -1.854 3.785 -0.152 1 98.75 129 THR B CA 1
ATOM 2401 C C . THR B 1 129 ? -2.633 4.504 -1.252 1 98.75 129 THR B C 1
ATOM 2403 O O . THR B 1 129 ? -3.406 3.877 -1.979 1 98.75 129 THR B O 1
ATOM 2406 N N . LEU B 1 130 ? -2.508 5.809 -1.309 1 98.44 130 LEU B N 1
ATOM 2407 C CA . LEU B 1 130 ? -3.139 6.629 -2.336 1 98.44 130 LEU B CA 1
ATOM 2408 C C . LEU B 1 130 ? -2.09 7.293 -3.221 1 98.44 130 LEU B C 1
ATOM 2410 O O . LEU B 1 130 ? -1.472 8.281 -2.822 1 98.44 130 LEU B O 1
ATOM 2414 N N . HIS B 1 131 ? -1.912 6.746 -4.359 1 97.31 131 HIS B N 1
ATOM 2415 C CA . HIS B 1 131 ? -0.961 7.285 -5.324 1 97.31 131 HIS B CA 1
ATOM 2416 C C . HIS B 1 131 ? -1.613 8.344 -6.211 1 97.31 131 HIS B C 1
ATOM 2418 O O . HIS B 1 131 ? -2.621 8.07 -6.867 1 97.31 131 HIS B O 1
ATOM 2424 N N . ARG B 1 132 ? -0.984 9.453 -6.273 1 96.38 132 ARG B N 1
ATOM 2425 C CA . ARG B 1 132 ? -1.508 10.562 -7.07 1 96.38 132 ARG B CA 1
ATOM 2426 C C . ARG B 1 132 ? -1.143 10.398 -8.539 1 96.38 132 ARG B C 1
ATOM 2428 O O . ARG B 1 132 ? 0.036 10.43 -8.898 1 96.38 132 ARG B O 1
ATOM 2435 N N . VAL B 1 133 ? -2.16 10.227 -9.352 1 94.88 133 VAL B N 1
ATOM 2436 C CA . VAL B 1 133 ? -1.964 10.219 -10.797 1 94.88 133 VAL B CA 1
ATOM 2437 C C . VAL B 1 133 ? -1.943 11.656 -11.32 1 94.88 133 VAL B C 1
ATOM 2439 O O . VAL B 1 133 ? -1.054 12.023 -12.094 1 94.88 133 VAL B O 1
ATOM 2442 N N . ASN B 1 134 ? -2.85 12.398 -10.914 1 93.62 134 ASN B N 1
ATOM 2443 C CA . ASN B 1 134 ? -2.932 13.844 -11.07 1 93.62 134 ASN B CA 1
ATOM 2444 C C . ASN B 1 134 ? -3.816 14.477 -10 1 93.62 134 ASN B C 1
ATOM 2446 O O . ASN B 1 134 ? -4.223 13.805 -9.047 1 93.62 134 ASN B O 1
ATOM 2450 N N . ASP B 1 135 ? -4.113 15.75 -10.094 1 92.25 135 ASP B N 1
ATOM 2451 C CA . ASP B 1 135 ? -4.785 16.453 -9.008 1 92.25 135 ASP B CA 1
ATOM 2452 C C . ASP B 1 135 ? -6.207 15.938 -8.812 1 92.25 135 ASP B C 1
ATOM 2454 O O . ASP B 1 135 ? -6.801 16.109 -7.75 1 92.25 135 ASP B O 1
ATOM 2458 N N . ASP B 1 136 ? -6.75 15.289 -9.836 1 95.94 136 ASP B N 1
ATOM 2459 C CA . ASP B 1 136 ? -8.148 14.883 -9.75 1 95.94 136 ASP B CA 1
ATOM 2460 C C . ASP B 1 136 ? -8.281 13.359 -9.789 1 95.94 136 ASP B C 1
ATOM 2462 O O . ASP B 1 136 ? -9.391 12.828 -9.906 1 95.94 136 ASP B O 1
ATOM 2466 N N . SER B 1 137 ? -7.191 12.656 -9.75 1 97.38 137 SER B N 1
ATOM 2467 C CA . SER B 1 137 ? -7.23 11.203 -9.875 1 97.38 137 SER B CA 1
ATOM 2468 C C . SER B 1 137 ? -6.156 10.547 -9.016 1 97.38 137 SER B C 1
ATOM 2470 O O . SER B 1 137 ? -4.98 10.914 -9.094 1 97.38 137 SER B O 1
ATOM 2472 N N . TYR B 1 138 ? -6.602 9.648 -8.18 1 98.06 138 TYR B N 1
ATOM 2473 C CA . TYR B 1 138 ? -5.707 8.844 -7.359 1 98.06 138 TYR B CA 1
ATOM 2474 C C . TYR B 1 138 ? -5.961 7.355 -7.574 1 98.06 138 TYR B C 1
ATOM 2476 O O . TYR B 1 138 ? -7.043 6.965 -8.016 1 98.06 138 TYR B O 1
ATOM 2484 N N . TYR B 1 139 ? -4.953 6.566 -7.383 1 98.31 139 TYR B N 1
ATOM 2485 C CA . TYR B 1 139 ? -5.125 5.121 -7.301 1 98.31 139 TYR B CA 1
ATOM 2486 C C . TYR B 1 139 ? -4.934 4.633 -5.871 1 98.31 139 TYR B C 1
ATOM 2488 O O . TYR B 1 139 ? -3.908 4.902 -5.246 1 98.31 139 TYR B O 1
ATOM 2496 N N . LEU B 1 140 ? -5.973 3.969 -5.367 1 98.56 140 LEU B N 1
ATOM 2497 C CA . LEU B 1 140 ? -6.012 3.51 -3.984 1 98.56 140 LEU B CA 1
ATOM 2498 C C . LEU B 1 140 ? -5.766 2.006 -3.904 1 98.56 140 LEU B C 1
ATOM 2500 O O . LEU B 1 140 ? -6.328 1.238 -4.688 1 98.56 140 LEU B O 1
ATOM 2504 N N . THR B 1 141 ? -4.844 1.548 -3.082 1 98.69 141 THR B N 1
ATOM 2505 C CA . THR B 1 141 ? -4.68 0.15 -2.697 1 98.69 141 THR B CA 1
ATOM 2506 C C . THR B 1 141 ? -4.793 -0.01 -1.183 1 98.69 141 THR B C 1
ATOM 2508 O O . THR B 1 141 ? -4.227 0.781 -0.426 1 98.69 141 THR B O 1
ATOM 2511 N N . SER B 1 142 ? -5.578 -0.979 -0.766 1 98.5 142 SER B N 1
ATOM 2512 C CA . SER B 1 142 ? -5.773 -1.223 0.659 1 98.5 142 SER B CA 1
ATOM 2513 C C . SER B 1 142 ? -5.57 -2.695 1.002 1 98.5 142 SER B C 1
ATOM 2515 O O . SER B 1 142 ? -5.73 -3.566 0.145 1 98.5 142 SER B O 1
ATOM 2517 N N . GLY B 1 143 ? -5.109 -2.939 2.188 1 98.38 143 GLY B N 1
ATOM 2518 C CA . GLY B 1 143 ? -5.012 -4.273 2.76 1 98.38 143 GLY B CA 1
ATOM 2519 C C . GLY B 1 143 ? -5.422 -4.328 4.219 1 98.38 143 GLY B C 1
ATOM 2520 O O . GLY B 1 143 ? -5.113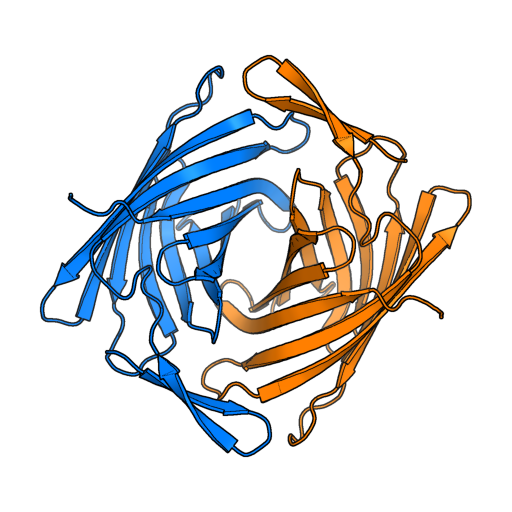 -3.418 4.992 1 98.38 143 GLY B O 1
ATOM 2521 N N . ILE B 1 144 ? -6.184 -5.336 4.562 1 98.31 144 ILE B N 1
ATOM 2522 C CA . ILE B 1 144 ? -6.531 -5.609 5.949 1 98.31 144 ILE B CA 1
ATOM 2523 C C . ILE B 1 144 ? -5.926 -6.945 6.383 1 98.31 144 ILE B C 1
ATOM 2525 O O . ILE B 1 144 ? -5.984 -7.926 5.641 1 98.31 144 ILE B O 1
ATOM 2529 N N . MET B 1 145 ? -5.355 -6.891 7.527 1 97.62 145 MET B N 1
ATOM 2530 C CA . MET B 1 145 ? -4.691 -8.078 8.055 1 97.62 145 MET B CA 1
ATOM 2531 C C . MET B 1 145 ? -5.375 -8.555 9.336 1 97.62 145 MET B C 1
ATOM 2533 O O . MET B 1 145 ? -5.977 -7.762 10.055 1 97.62 145 MET B O 1
ATOM 2537 N N . ALA B 1 146 ? -5.336 -9.844 9.586 1 96.94 146 ALA B N 1
ATOM 2538 C CA . ALA B 1 146 ? -5.5 -10.461 10.898 1 96.94 146 ALA B CA 1
ATOM 2539 C C . ALA B 1 146 ? -4.168 -10.992 11.422 1 96.94 146 ALA B C 1
ATOM 2541 O O . ALA B 1 146 ? -3.613 -11.945 10.875 1 96.94 146 ALA B O 1
ATOM 2542 N N . GLY B 1 147 ? -3.758 -10.359 12.508 1 94.44 147 GLY B N 1
ATOM 2543 C CA . GLY B 1 147 ? -2.359 -10.609 12.828 1 94.44 147 GLY B CA 1
ATOM 2544 C C . GLY B 1 147 ? -1.415 -10.203 11.711 1 94.44 147 GLY B C 1
ATOM 2545 O O . GLY B 1 147 ? -1.377 -9.039 11.32 1 94.44 147 GLY B O 1
ATOM 2546 N N . HIS B 1 148 ? -0.746 -11.25 11.18 1 93.5 148 HIS B N 1
ATOM 2547 C CA . HIS B 1 148 ? 0.246 -10.938 10.156 1 93.5 148 HIS B CA 1
ATOM 2548 C C . HIS B 1 148 ? -0.302 -11.203 8.758 1 93.5 148 HIS B C 1
ATOM 2550 O O . HIS B 1 148 ? 0.282 -10.766 7.762 1 93.5 148 HIS B O 1
ATOM 2556 N N . TYR B 1 149 ? -1.414 -11.852 8.703 1 95.88 149 TYR B N 1
ATOM 2557 C CA . TYR B 1 149 ? -1.858 -12.398 7.426 1 95.88 149 TYR B CA 1
ATOM 2558 C C . TYR B 1 149 ? -2.871 -11.477 6.758 1 95.88 149 TYR B C 1
ATOM 2560 O O . TYR B 1 149 ? -3.785 -10.969 7.414 1 95.88 149 TYR B O 1
ATOM 2568 N N . LEU B 1 150 ? -2.742 -11.328 5.484 1 97.88 150 LEU B N 1
ATOM 2569 C CA . LEU B 1 150 ? -3.738 -10.602 4.707 1 97.88 150 LEU B CA 1
ATOM 2570 C C . LEU B 1 150 ? -5.07 -11.344 4.699 1 97.88 150 LEU B C 1
ATOM 2572 O O . LEU B 1 150 ? -5.105 -12.562 4.531 1 97.88 150 LEU B O 1
ATOM 2576 N N . THR B 1 151 ? -6.141 -10.57 4.844 1 97.69 151 THR B N 1
ATOM 2577 C CA . THR B 1 151 ? -7.48 -11.141 4.758 1 97.69 151 THR B CA 1
ATOM 2578 C C . THR B 1 151 ? -8.266 -10.5 3.617 1 97.69 151 THR B C 1
ATOM 2580 O O . THR B 1 151 ? -9.164 -11.133 3.051 1 97.69 151 THR B O 1
ATOM 2583 N N . ILE B 1 152 ? -7.922 -9.266 3.354 1 97.25 152 ILE B N 1
ATOM 2584 C CA . ILE B 1 152 ? -8.617 -8.508 2.318 1 97.25 152 ILE B CA 1
ATOM 2585 C C . ILE B 1 152 ? -7.621 -7.602 1.595 1 97.25 152 ILE B C 1
ATOM 2587 O O . ILE B 1 152 ? -6.73 -7.023 2.221 1 97.25 152 ILE B O 1
ATOM 2591 N N . THR B 1 153 ? -7.781 -7.477 0.281 1 97.94 153 THR B N 1
ATOM 2592 C CA . THR B 1 153 ? -7.168 -6.379 -0.459 1 97.94 153 THR B CA 1
ATOM 2593 C C . THR B 1 153 ? -8.211 -5.656 -1.314 1 97.94 153 THR B C 1
ATOM 2595 O O . THR B 1 153 ? -9.227 -6.246 -1.692 1 97.94 153 THR B O 1
ATOM 2598 N N . MET B 1 154 ? -7.992 -4.406 -1.544 1 97.94 154 MET B N 1
ATOM 2599 C CA . MET B 1 154 ? -8.82 -3.602 -2.441 1 97.94 154 MET B CA 1
ATOM 2600 C C . MET B 1 154 ? -7.953 -2.693 -3.309 1 97.94 154 MET B C 1
ATOM 2602 O O . MET B 1 154 ? -6.969 -2.123 -2.83 1 97.94 154 MET B O 1
ATOM 2606 N N . GLU B 1 155 ? -8.273 -2.631 -4.512 1 97.81 155 GLU B N 1
ATOM 2607 C CA . GLU B 1 155 ? -7.672 -1.676 -5.438 1 97.81 155 GLU B CA 1
ATOM 2608 C C . GLU B 1 155 ? -8.742 -0.874 -6.176 1 97.81 155 GLU B C 1
ATOM 2610 O O . GLU B 1 155 ? -9.781 -1.419 -6.562 1 97.81 155 GLU B O 1
ATOM 2615 N N . ALA B 1 156 ? -8.492 0.455 -6.293 1 98.25 156 ALA B N 1
ATOM 2616 C CA . ALA B 1 156 ? -9.555 1.292 -6.852 1 98.25 156 ALA B CA 1
ATOM 2617 C C . ALA B 1 156 ? -8.984 2.605 -7.387 1 98.25 156 ALA B C 1
ATOM 2619 O O . ALA B 1 156 ? -7.957 3.084 -6.91 1 98.25 156 ALA B O 1
ATOM 2620 N N . SER B 1 157 ? -9.688 3.121 -8.359 1 98.12 157 SER B N 1
ATOM 2621 C CA . SER B 1 157 ? -9.492 4.512 -8.758 1 98.12 157 SER B CA 1
ATOM 2622 C C . SER B 1 157 ? -10.344 5.453 -7.91 1 98.12 157 SER B C 1
ATOM 2624 O O . SER B 1 157 ? -11.477 5.121 -7.555 1 98.12 157 SER B O 1
ATOM 2626 N N . LEU B 1 158 ? -9.766 6.562 -7.543 1 98.25 158 LEU B N 1
ATOM 2627 C CA . LEU B 1 158 ? -10.453 7.668 -6.891 1 98.25 158 LEU B CA 1
ATOM 2628 C C . LEU B 1 158 ? -10.469 8.898 -7.789 1 98.25 158 LEU B C 1
ATOM 2630 O O . LEU B 1 158 ? -9.422 9.43 -8.148 1 98.25 158 LEU B O 1
ATOM 2634 N N . GLU B 1 159 ? -11.664 9.328 -8.148 1 98.44 159 GLU B N 1
ATOM 2635 C CA . GLU B 1 159 ? -11.812 10.477 -9.047 1 98.44 159 GLU B CA 1
ATOM 2636 C C . GLU B 1 159 ? -12.578 11.609 -8.375 1 98.44 159 GLU B C 1
ATOM 2638 O O . GLU B 1 159 ? -13.648 11.391 -7.809 1 98.44 159 GLU B O 1
ATOM 2643 N N . ARG B 1 160 ? -12.008 12.742 -8.508 1 97.94 160 ARG B N 1
ATOM 2644 C CA . ARG B 1 160 ? -12.656 13.914 -7.93 1 97.94 160 ARG B CA 1
ATOM 2645 C C . ARG B 1 160 ? -13.93 14.266 -8.688 1 97.94 160 ARG B C 1
ATOM 2647 O O . ARG B 1 160 ? -13.953 14.234 -9.922 1 97.94 160 ARG B O 1
ATOM 2654 N N . GLN B 1 161 ? -15 14.508 -7.93 1 95.75 161 GLN B N 1
ATOM 2655 C CA . GLN B 1 161 ? -16.234 14.977 -8.547 1 95.75 161 GLN B CA 1
ATOM 2656 C C . GLN B 1 161 ? -16.281 16.5 -8.594 1 95.75 161 GLN B C 1
ATOM 2658 O O . GLN B 1 161 ? -16.266 17.156 -7.551 1 95.75 161 GLN B O 1
ATOM 2663 N N . ARG B 1 162 ? -16.141 17.109 -9.805 1 82.94 162 ARG B N 1
ATOM 2664 C CA . ARG B 1 162 ? -16.234 18.547 -9.953 1 82.94 162 ARG B CA 1
ATOM 2665 C C . ARG B 1 162 ? -17.688 19 -10.102 1 82.94 162 ARG B C 1
ATOM 2667 O O . ARG B 1 162 ? -18.5 18.281 -10.695 1 82.94 162 ARG B O 1
ATOM 2674 N N . THR B 1 163 ? -18.156 19.75 -9.195 1 64.38 163 THR B N 1
ATOM 2675 C CA . THR B 1 163 ? -19.469 20.359 -9.391 1 64.38 163 THR B CA 1
ATOM 2676 C C . THR B 1 163 ? -19.5 21.172 -10.688 1 64.38 163 THR B C 1
ATOM 2678 O O . THR B 1 163 ? -18.609 22 -10.93 1 64.38 163 THR B O 1
ATOM 2681 N N . ASN B 1 164 ? -20 20.641 -11.781 1 46.72 164 ASN B N 1
ATOM 2682 C CA . ASN B 1 164 ? -20.359 21.531 -12.891 1 46.72 164 ASN B CA 1
ATOM 2683 C C . ASN B 1 164 ? -21.109 22.766 -12.398 1 46.72 164 ASN B C 1
ATOM 2685 O O . ASN B 1 164 ? -21.906 22.688 -11.469 1 46.72 164 ASN B O 1
#

Sequence (328 aa):
MLSWRYSLNGKEFDKVAHTFLLQPGRWVLQGSWLERDGLAINVKGMTLVAWNRDNWFTMATKLIFPGSDRADIALQYKGRLDVGARQYTFLLQHNILGQVEGEGWIGLDTIVQRYWVLSDRERRSGFETLHRVNDDSYYLTSGIMAGHYLTITMEASLERQRTNMLSWRYSLNGKEFDKVAHTFLLQPGRWVLQGSWLERDGLAINVKGMTLVAWNRDNWFTMATKLIFPGSDRADIALQYKGRLDVGARQYTFLLQHNILGQVEGEGWIGLDTIVQRYWVLSDRERRSGFETLHRVNDDSYYLTSGIMAGHYLTITMEASLERQRTN

Organism: NCBI:txid741277

Solvent-accessible surface area (backbone atoms only — not comparable to full-atom values): 16508 Å² total; per-residue (Å²): 127,64,47,43,83,36,37,48,75,88,37,73,42,71,41,75,53,61,45,71,84,73,36,67,46,40,32,41,33,46,36,38,37,33,42,69,97,55,68,43,33,35,31,36,32,42,36,40,32,42,69,53,97,80,39,33,37,38,37,39,36,42,39,40,34,66,92,54,90,61,77,67,44,44,39,42,38,42,31,42,48,54,90,78,53,50,54,31,46,33,39,32,46,28,76,85,77,37,53,29,42,35,40,35,38,60,54,90,55,34,39,41,34,36,35,37,38,60,96,41,92,63,44,35,31,35,40,35,38,37,36,56,76,49,81,53,33,30,40,35,41,36,38,34,25,48,58,83,42,75,44,35,40,34,41,30,43,35,34,56,59,76,82,126,127,64,48,43,81,36,40,50,75,88,38,73,40,72,41,75,52,60,46,73,83,73,35,68,46,41,30,41,33,46,36,39,36,33,42,69,97,54,68,40,33,34,31,38,33,43,34,42,33,42,67,53,96,81,40,34,36,38,36,40,36,41,39,41,33,64,92,54,90,58,77,68,44,46,38,42,37,41,31,42,46,53,90,79,53,50,53,31,47,33,38,31,46,28,75,83,77,37,52,29,43,34,40,36,38,58,54,90,53,33,40,42,35,36,36,36,39,60,96,41,91,60,43,34,31,36,40,37,37,38,37,56,78,50,80,53,32,31,42,36,41,36,39,32,24,48,59,83,41,75,44,35,38,34,41,29,42,34,33,57,57,75,84,126

pLDDT: mean 91.48, std 11.59, range [46.66, 98.81]

Foldseek 3Di:
DQWEWDQDPNDTDTADDALPQVPWFKKKKWWWKDFVPDDIFIKIKMKTWDDDPQQKIKMWMWIDTPPDPDDIKIKIKIWGDDRNHQKIKIWIAIPVLGTKIKMWGHDRFKIKIKMWRPPDPQGKIKIKIWGDPDNFKTWIWMFIDRVPHTGMIIIIMMGTDDDD/DQWAWDQDPNDTDTADFALPQVPWFKKKKWWWKDFVPDDIFIKIKMKTWDDDPQQKIKIWMWIDTPPDPDDIKIKIKIKGDDRNHQKIKIWIAIPVLGTKIKMWGHDRFKIKIKMWRPPDPQGKIKIKIWGDPDNFKTWIWMFIDRVPHTGMIIIIMMGTDDDD

Radius of gyration: 19.13 Å; Cα contacts (8 Å, |Δi|>4): 888; chains: 2; bounding box: 49×52×48 Å

Secondary structure (DSSP, 8-state):
--EEEEEETTEEEEEEPPSTTTS-EEEEEEEEEEETTS--EEEEEEEEEEE-TTSEEEEEEEEE-TTS-PPPEEEEEEEE--TT-SEEEEEEEETTTEEEEEEEEE-SSEEEEEEEETT-TT-EEEEEEEEEEETTEEEEEEEEEETTEEEEEEEEEEEE----/--EEEEEETTEEEEEEPPSTTTS-EEEEEEEEEEETTS--EEEEEEEEEEE-TTSEEEEEEEEE-TTS-PPPEEEEEEEE--TT-SEEEEEEEETTTEEEEEEEEE-SSEEEEEEEETT-TT-EEEEEEEEEEETTEEEEEEEEEETTEEEEEEEEEEEE----

Nearest PDB structures (foldseek):
  3wje-assembly1_A  TM=7.858E-01  e=3.803E-05  Arabidopsis thaliana
  3ia8-assembly1_A  TM=8.096E-01  e=2.163E-04  Homo sapiens
  4ymy-assembly1_A-2  TM=8.078E-01  e=3.554E-04  Arabidopsis thaliana
  7bbm-assembly1_A-2  TM=8.060E-01  e=3.735E-04  Arabidopsis thaliana
  3wjf-assembly1_B  TM=7.560E-01  e=3.735E-04  Arabidopsis thaliana